Protein AF-A0A4Q6C623-F1 (afdb_monomer)

Solvent-accessible surface area (backbone atoms only — not comparable to full-atom values): 10852 Å² total; per-residue (Å²): 141,76,72,73,70,58,56,56,54,52,54,54,52,53,53,50,56,54,50,67,60,49,50,62,56,50,48,64,72,71,66,72,88,80,82,77,88,76,77,74,74,82,68,84,74,75,78,72,77,74,74,76,81,78,71,77,79,78,86,64,91,70,70,88,67,67,62,71,57,59,55,51,53,52,52,52,57,50,61,60,24,51,45,82,54,57,49,82,46,97,73,88,66,82,48,78,47,78,30,69,40,58,42,37,29,48,32,36,37,53,56,58,90,65,80,73,60,58,68,66,44,41,33,30,70,72,80,68,50,67,44,57,70,46,76,39,94,62,37,33,38,38,41,48,76,33,76,49,59,74,40,79,30,42,37,36,41,35,33,45,43,100,86,71,49,76,46,77,47,63,37,41,39,37,20,40,80,121

Structure (mmCIF, N/CA/C/O backbone):
data_AF-A0A4Q6C623-F1
#
_entry.id   AF-A0A4Q6C623-F1
#
loop_
_atom_site.group_PDB
_atom_site.id
_atom_site.type_symbol
_atom_site.label_atom_id
_atom_site.label_alt_id
_atom_site.label_comp_id
_atom_site.label_asym_id
_atom_site.label_entity_id
_atom_site.label_seq_id
_atom_site.pdbx_PDB_ins_code
_atom_site.Cartn_x
_atom_site.Cartn_y
_atom_site.Cartn_z
_atom_site.occupancy
_atom_site.B_iso_or_equiv
_atom_site.auth_seq_id
_atom_site.auth_comp_id
_atom_site.auth_asym_id
_atom_site.auth_atom_id
_atom_site.pdbx_PDB_model_num
ATOM 1 N N . MET A 1 1 ? -63.175 -9.148 26.147 1.00 52.91 1 MET A N 1
ATOM 2 C CA . MET A 1 1 ? -62.402 -10.410 26.218 1.00 52.91 1 MET A CA 1
ATOM 3 C C . MET A 1 1 ? -61.945 -10.774 24.809 1.00 52.91 1 MET A C 1
ATOM 5 O O . MET A 1 1 ? -62.772 -11.217 24.030 1.00 52.91 1 MET A O 1
ATOM 9 N N . GLY A 1 2 ? -60.690 -10.513 24.428 1.00 55.78 2 GLY A N 1
ATOM 10 C CA . GLY A 1 2 ? -60.233 -10.816 23.058 1.00 55.78 2 GLY A CA 1
ATOM 11 C C . GLY A 1 2 ? -58.768 -10.501 22.739 1.00 55.78 2 GLY A C 1
ATOM 12 O O . GLY A 1 2 ? -58.230 -11.051 21.786 1.00 55.78 2 GLY A O 1
ATOM 13 N N . THR A 1 3 ? -58.090 -9.686 23.548 1.00 56.22 3 THR A N 1
ATOM 14 C CA . THR A 1 3 ? -56.710 -9.235 23.286 1.00 56.22 3 THR A CA 1
ATOM 15 C C . THR A 1 3 ? -55.614 -10.200 23.755 1.00 56.22 3 THR A C 1
ATOM 17 O O . THR A 1 3 ? -54.518 -10.176 23.213 1.00 56.22 3 THR A O 1
ATOM 20 N N . GLN A 1 4 ? -55.897 -11.126 24.678 1.00 59.84 4 GLN A N 1
ATOM 21 C CA . GLN A 1 4 ? -54.879 -12.060 25.197 1.00 59.84 4 GLN A CA 1
ATOM 22 C C . GLN A 1 4 ? -54.385 -13.098 24.171 1.00 59.84 4 GLN A C 1
ATOM 24 O O . GLN A 1 4 ? -53.305 -13.665 24.317 1.00 59.84 4 GLN A O 1
ATOM 29 N N . ARG A 1 5 ? -55.166 -13.382 23.120 1.00 64.19 5 ARG A N 1
ATOM 30 C CA . ARG A 1 5 ? -54.872 -14.490 22.193 1.00 64.19 5 ARG A CA 1
ATOM 31 C C . ARG A 1 5 ? -53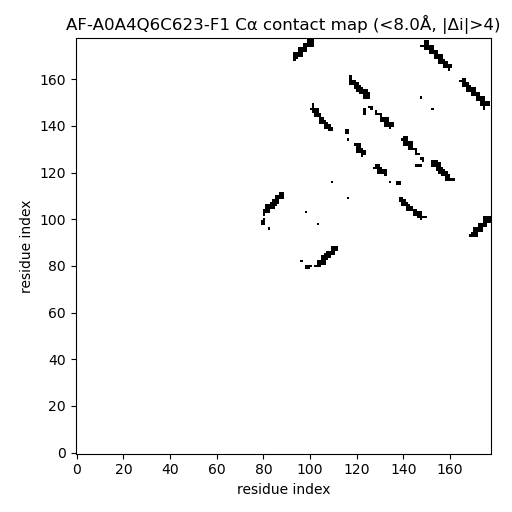.857 -14.125 21.104 1.00 64.19 5 ARG A C 1
ATOM 33 O O . ARG A 1 5 ? -53.291 -15.024 20.484 1.00 64.19 5 ARG A O 1
ATOM 40 N N . THR A 1 6 ? -53.638 -12.836 20.852 1.00 72.69 6 THR A N 1
ATOM 41 C CA . THR A 1 6 ? -52.696 -12.337 19.836 1.00 72.69 6 THR A CA 1
ATOM 42 C C . THR A 1 6 ? -51.275 -12.199 20.374 1.00 72.69 6 THR A C 1
ATOM 44 O O . THR A 1 6 ? -50.329 -12.505 19.654 1.00 72.69 6 THR A O 1
ATOM 47 N N . GLU A 1 7 ? -51.111 -11.844 21.650 1.00 76.44 7 GLU A N 1
ATOM 48 C CA . GLU A 1 7 ? -49.792 -11.672 22.281 1.00 76.44 7 GLU A CA 1
ATOM 49 C C . GLU A 1 7 ? -49.025 -12.997 22.395 1.00 76.44 7 GLU A C 1
ATOM 51 O O . GLU A 1 7 ? -47.828 -13.063 22.117 1.00 76.44 7 GLU A O 1
ATOM 56 N N . TRP A 1 8 ? -49.735 -14.088 22.695 1.00 80.19 8 TRP A N 1
ATOM 57 C CA . TRP A 1 8 ? -49.132 -15.419 22.800 1.00 80.19 8 TRP A CA 1
ATOM 58 C C . TRP A 1 8 ? -48.578 -15.928 21.463 1.00 80.19 8 TRP A C 1
ATOM 60 O O . TRP A 1 8 ? -47.517 -16.546 21.414 1.00 80.19 8 TRP A O 1
ATOM 70 N N . LYS A 1 9 ? -49.257 -15.614 20.352 1.00 79.75 9 LYS A N 1
ATOM 71 C CA . LYS A 1 9 ? -48.784 -15.970 19.006 1.00 79.75 9 LYS A CA 1
ATOM 72 C C . LYS A 1 9 ? -47.516 -15.205 18.635 1.00 79.75 9 LYS A C 1
ATOM 74 O O . LYS A 1 9 ? -46.627 -15.772 18.001 1.00 79.75 9 LYS A O 1
ATOM 79 N N . PHE A 1 10 ? -47.419 -13.944 19.051 1.00 82.38 10 PHE A N 1
ATOM 80 C CA . PHE A 1 10 ? -46.244 -13.120 18.789 1.00 82.38 10 PHE A CA 1
ATOM 81 C C . PHE A 1 10 ? -45.017 -13.638 19.553 1.00 82.38 10 PHE A C 1
ATOM 83 O O . PHE A 1 10 ? -43.959 -13.816 18.958 1.00 82.38 10 PHE A O 1
ATOM 90 N N . LEU A 1 11 ? -45.178 -13.990 20.835 1.00 85.62 11 LEU A N 1
ATOM 91 C CA . LEU A 1 11 ? -44.099 -14.568 21.647 1.00 85.62 11 LEU A CA 1
ATOM 92 C C . LEU A 1 11 ? -43.572 -15.894 21.083 1.00 85.62 11 LEU A C 1
ATOM 94 O O . LEU A 1 11 ? -42.359 -16.066 20.973 1.00 85.62 11 LEU A O 1
ATOM 98 N N . ILE A 1 12 ? -44.464 -16.802 20.673 1.00 88.56 12 ILE A N 1
ATOM 99 C CA . ILE A 1 12 ? -44.066 -18.095 20.091 1.00 88.56 12 ILE A CA 1
ATOM 100 C C . ILE A 1 12 ? -43.296 -17.892 18.782 1.00 88.56 12 ILE A C 1
ATOM 102 O O . ILE A 1 12 ? -42.271 -18.535 18.564 1.00 88.56 12 ILE A O 1
ATOM 106 N N . THR A 1 13 ? -43.756 -16.974 17.928 1.00 88.69 13 THR A N 1
ATOM 107 C CA . THR A 1 13 ? -43.119 -16.717 16.628 1.00 88.69 13 THR A CA 1
ATOM 108 C C . THR A 1 13 ? -41.713 -16.147 16.809 1.00 88.69 13 THR A C 1
ATOM 110 O O . THR A 1 13 ? -40.767 -16.630 16.189 1.00 88.69 13 THR A O 1
ATOM 113 N N . THR A 1 14 ? -41.544 -15.180 17.714 1.00 87.88 14 THR A N 1
ATOM 114 C CA . THR A 1 14 ? -40.233 -14.590 18.014 1.00 87.88 14 THR A CA 1
ATOM 115 C C . THR A 1 14 ? -39.275 -15.617 18.618 1.00 87.88 14 THR A C 1
ATOM 117 O O . THR A 1 14 ? -38.121 -15.687 18.200 1.00 87.88 14 THR A O 1
ATOM 120 N N . ALA A 1 15 ? -39.744 -16.468 19.539 1.00 88.44 15 ALA A N 1
ATOM 121 C CA . ALA A 1 15 ? -38.926 -17.537 20.112 1.00 88.44 15 ALA A CA 1
ATOM 122 C C . ALA A 1 15 ? -38.454 -18.541 19.045 1.00 88.44 15 ALA A C 1
ATOM 124 O O . ALA A 1 15 ? -37.294 -18.952 19.057 1.00 88.44 15 ALA A O 1
ATOM 125 N N . PHE A 1 16 ? -39.323 -18.888 18.089 1.00 90.88 16 PHE A N 1
ATOM 126 C CA . PHE A 1 16 ? -38.978 -19.798 16.997 1.00 90.88 16 PHE A CA 1
ATOM 127 C C . PHE A 1 16 ? -37.924 -19.193 16.060 1.00 90.88 16 PHE A C 1
ATOM 129 O O . PHE A 1 16 ? -36.942 -19.855 15.734 1.00 90.88 16 PHE A O 1
ATOM 136 N N . ILE A 1 17 ? -38.068 -17.913 15.691 1.00 88.88 17 ILE A N 1
ATOM 137 C CA . ILE A 1 17 ? -37.094 -17.207 14.842 1.00 88.88 17 ILE A CA 1
ATOM 138 C C . ILE A 1 17 ? -35.721 -17.157 15.525 1.00 88.88 17 ILE A C 1
ATOM 140 O O . ILE A 1 17 ? -34.718 -17.531 14.916 1.00 88.88 17 ILE A O 1
ATOM 144 N N . VAL A 1 18 ? -35.670 -16.773 16.805 1.00 88.12 18 VAL A N 1
ATOM 145 C CA . VAL A 1 18 ? -34.411 -16.710 17.565 1.00 88.12 18 VAL A CA 1
ATOM 146 C C . VAL A 1 18 ? -33.750 -18.091 17.657 1.00 88.12 18 VAL A C 1
ATOM 148 O O . VAL A 1 18 ? -32.549 -18.208 17.411 1.00 88.12 18 VAL A O 1
ATOM 151 N N . ALA A 1 19 ? -34.523 -19.149 17.923 1.00 85.75 19 ALA A N 1
ATOM 152 C CA . ALA A 1 19 ? -34.001 -20.513 17.972 1.00 85.75 19 ALA A CA 1
ATOM 153 C C . ALA A 1 19 ? -33.420 -20.970 16.619 1.00 85.75 19 ALA A C 1
ATOM 155 O O . ALA A 1 19 ? -32.337 -21.552 16.587 1.00 85.75 19 ALA A O 1
ATOM 156 N N . THR A 1 20 ? -34.077 -20.657 15.494 1.00 87.75 20 THR A N 1
ATOM 157 C CA . THR A 1 20 ? -33.591 -21.065 14.159 1.00 87.75 20 THR A CA 1
ATOM 158 C C . THR A 1 20 ? -32.273 -20.407 13.744 1.00 87.75 20 THR A C 1
ATOM 160 O O . THR A 1 20 ? -31.515 -21.009 12.990 1.00 87.75 20 THR A O 1
ATOM 163 N N . ILE A 1 21 ? -31.961 -19.212 14.257 1.00 83.06 21 ILE A N 1
ATOM 164 C CA . ILE A 1 21 ? -30.702 -18.506 13.960 1.00 83.06 21 ILE A CA 1
ATOM 165 C C . ILE A 1 21 ? -29.576 -18.957 14.909 1.00 83.06 21 ILE A C 1
ATOM 167 O O . ILE A 1 21 ? -28.421 -19.078 14.493 1.00 83.06 21 ILE A O 1
ATOM 171 N N . ALA A 1 22 ? -29.902 -19.243 16.175 1.00 79.88 22 ALA A N 1
ATOM 172 C CA . ALA A 1 22 ? -28.920 -19.605 17.202 1.00 79.88 22 ALA A CA 1
ATOM 173 C C . ALA A 1 22 ? -28.384 -21.046 17.077 1.00 79.88 22 ALA A C 1
ATOM 175 O O . ALA A 1 22 ? -27.226 -21.309 17.396 1.00 79.88 22 ALA A O 1
ATOM 176 N N . VAL A 1 23 ? -29.200 -21.994 16.602 1.00 81.19 23 VAL A N 1
ATOM 177 C CA . VAL A 1 23 ? -28.797 -23.409 16.473 1.00 81.19 23 VAL A CA 1
ATOM 178 C C . VAL A 1 23 ? -27.642 -23.629 15.476 1.00 81.19 23 VAL A C 1
ATOM 180 O O . VAL A 1 23 ? -26.663 -24.269 15.865 1.00 81.19 23 VAL A O 1
ATOM 183 N N . PRO A 1 24 ? -27.669 -23.113 14.228 1.00 73.25 24 PRO A N 1
ATOM 184 C CA . PRO A 1 24 ? -26.571 -23.339 13.284 1.00 73.25 24 PRO A CA 1
ATOM 185 C C . PRO A 1 24 ? -25.271 -22.631 13.694 1.00 73.25 24 PRO A C 1
ATOM 187 O O . PRO A 1 24 ? -24.188 -23.154 13.445 1.00 73.25 24 PRO A O 1
ATOM 190 N N . THR A 1 25 ? -25.354 -21.485 14.379 1.00 75.81 25 THR A N 1
ATOM 191 C CA . THR A 1 25 ? -24.170 -20.780 14.899 1.00 75.81 25 THR A CA 1
ATOM 192 C C . THR A 1 25 ? -23.503 -21.547 16.042 1.00 75.81 25 THR A C 1
ATOM 194 O O . THR A 1 25 ? -22.280 -21.676 16.051 1.00 75.81 25 THR A O 1
ATOM 197 N N . LEU A 1 26 ? -24.280 -22.134 16.958 1.00 76.56 26 LEU A N 1
ATOM 198 C CA . LEU A 1 26 ? -23.746 -23.015 18.004 1.00 76.56 26 LEU A CA 1
ATOM 199 C C . LEU A 1 26 ? -23.174 -24.323 17.440 1.00 76.56 26 LEU A C 1
ATOM 201 O O . LEU A 1 26 ? -22.124 -24.765 17.900 1.00 76.56 26 LEU A O 1
ATOM 205 N N . ALA A 1 27 ? -23.806 -24.913 16.422 1.00 75.19 27 ALA A N 1
ATOM 206 C CA . ALA A 1 27 ? -23.287 -26.107 15.754 1.00 75.19 27 ALA A CA 1
ATOM 207 C C . ALA A 1 27 ? -21.937 -25.850 15.057 1.00 75.19 27 ALA A C 1
ATOM 209 O O . ALA A 1 27 ? -21.051 -26.696 15.129 1.00 75.19 27 ALA A O 1
ATOM 210 N N . SER A 1 28 ? -21.733 -24.672 14.452 1.00 73.06 28 SER A N 1
ATOM 211 C CA . SER A 1 28 ? -20.422 -24.285 13.905 1.00 73.06 28 SER A CA 1
ATOM 212 C C . SER A 1 28 ? -19.358 -24.036 14.976 1.00 73.06 28 SER A C 1
ATOM 214 O O . SER A 1 28 ? -18.182 -24.255 14.703 1.00 73.06 28 SER A O 1
ATOM 216 N N . LEU A 1 29 ? -19.739 -23.591 16.177 1.00 73.19 29 LEU A N 1
ATOM 217 C CA . LEU A 1 29 ? -18.790 -23.354 17.272 1.00 73.19 29 LEU A CA 1
ATOM 218 C C . LEU A 1 29 ? -18.399 -24.637 18.017 1.00 73.19 29 LEU A C 1
ATOM 220 O O . LEU A 1 29 ? -17.276 -24.736 18.493 1.00 73.19 29 LEU A O 1
ATOM 224 N N . LEU A 1 30 ? -19.311 -25.606 18.121 1.00 77.38 30 LEU A N 1
ATOM 225 C CA . LEU A 1 30 ? -19.097 -26.861 18.856 1.00 77.38 30 LEU A CA 1
ATOM 226 C C . LEU A 1 30 ? -18.667 -28.033 17.956 1.00 77.38 30 LEU A C 1
ATOM 228 O O . LEU A 1 30 ? -18.236 -29.065 18.459 1.00 77.38 30 LEU A O 1
ATOM 232 N N . GLY A 1 31 ? -18.814 -27.909 16.634 1.00 57.97 31 GLY A N 1
ATOM 233 C CA . GLY A 1 31 ? -18.682 -29.018 15.688 1.00 57.97 31 GLY A CA 1
ATOM 234 C C . GLY A 1 31 ? -17.304 -29.235 15.059 1.00 57.97 31 GLY A C 1
ATOM 235 O O . GLY A 1 31 ? -17.231 -30.023 14.122 1.00 57.97 31 GLY A O 1
ATOM 236 N N . ASN A 1 32 ? -16.230 -28.568 15.504 1.00 54.38 32 ASN A N 1
ATOM 237 C CA . ASN A 1 32 ? -14.951 -28.579 14.772 1.00 54.38 32 ASN A CA 1
ATOM 238 C C . ASN A 1 32 ? -13.734 -29.165 15.519 1.00 54.38 32 ASN A C 1
ATOM 240 O O . ASN A 1 32 ? -12.602 -28.896 15.126 1.00 54.38 32 ASN A O 1
ATOM 244 N N . ASP A 1 33 ? -13.942 -30.008 16.535 1.00 57.22 33 ASP A N 1
ATOM 245 C CA . ASP A 1 33 ? -12.848 -30.648 17.296 1.00 57.22 33 ASP A CA 1
ATOM 246 C C . ASP A 1 33 ? -12.459 -32.062 16.803 1.00 57.22 33 ASP A C 1
ATOM 248 O O . ASP A 1 33 ? -11.835 -32.831 17.534 1.00 57.22 33 ASP A O 1
ATOM 252 N N . GLY A 1 34 ? -12.804 -32.453 15.569 1.00 60.84 34 GLY A N 1
ATOM 253 C CA . GLY A 1 34 ? -12.706 -33.862 15.158 1.00 60.84 34 GLY A CA 1
ATOM 254 C C . GLY A 1 34 ? -12.346 -34.154 13.703 1.00 60.84 34 GLY A C 1
ATOM 255 O O . GLY A 1 34 ? -13.107 -34.870 13.070 1.00 60.84 34 GLY A O 1
ATOM 256 N N . GLN A 1 35 ? -11.220 -33.636 13.191 1.00 51.94 35 GLN A N 1
ATOM 257 C CA . GLN A 1 35 ? -10.447 -34.096 12.003 1.00 51.94 35 GLN A CA 1
ATOM 258 C C . GLN A 1 35 ? -9.409 -32.991 11.707 1.00 51.94 35 GLN A C 1
ATOM 260 O O . GLN A 1 35 ? -9.799 -31.863 11.455 1.00 51.94 35 GLN A O 1
ATOM 265 N N . ASP A 1 36 ? -8.085 -33.117 11.808 1.00 50.28 36 ASP A N 1
ATOM 266 C CA . ASP A 1 36 ? -7.174 -34.240 11.642 1.00 50.28 36 ASP A CA 1
ATOM 267 C C . ASP A 1 36 ? -5.984 -34.085 12.605 1.00 50.28 36 ASP A C 1
ATOM 269 O O . ASP A 1 36 ? -5.109 -33.238 12.420 1.00 50.28 36 ASP A O 1
ATOM 273 N N . SER A 1 37 ? -5.895 -34.945 13.620 1.00 51.50 37 SER A N 1
ATOM 274 C CA . 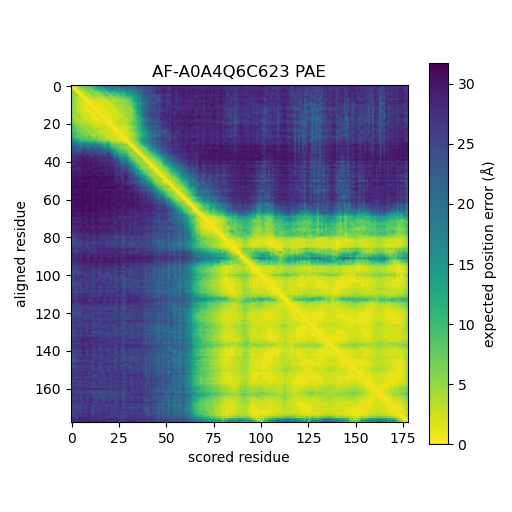SER A 1 37 ? -4.624 -35.178 14.314 1.00 51.50 37 SER A CA 1
ATOM 275 C C . SER A 1 37 ? -3.807 -36.178 13.500 1.00 51.50 37 SER A C 1
ATOM 277 O O . SER A 1 37 ? -3.673 -37.345 13.863 1.00 51.50 37 SER A O 1
ATOM 279 N N . ALA A 1 38 ? -3.240 -35.720 12.383 1.00 56.38 38 ALA A N 1
ATOM 280 C CA . ALA A 1 38 ? -2.041 -36.347 11.850 1.00 56.38 38 ALA A CA 1
ATOM 281 C C . ALA A 1 38 ? -0.917 -36.061 12.851 1.00 56.38 38 ALA A C 1
ATOM 283 O O . ALA A 1 38 ? -0.275 -35.012 12.816 1.00 56.38 38 ALA A O 1
ATOM 284 N N . ALA A 1 39 ? -0.722 -36.988 13.788 1.00 50.34 39 ALA A N 1
ATOM 285 C CA . ALA A 1 39 ? 0.419 -37.010 14.682 1.00 50.34 39 ALA A CA 1
ATOM 286 C C . ALA A 1 39 ? 1.700 -37.105 13.838 1.00 50.34 39 ALA A C 1
ATOM 288 O O . ALA A 1 39 ? 2.189 -38.190 13.524 1.00 50.34 39 ALA A O 1
ATOM 289 N N . MET A 1 40 ? 2.250 -35.954 13.446 1.00 51.12 40 MET A N 1
ATOM 290 C CA . MET A 1 40 ? 3.645 -35.859 13.050 1.00 51.12 40 MET A CA 1
ATOM 291 C C . MET A 1 40 ? 4.465 -36.174 14.291 1.00 51.12 40 MET A C 1
ATOM 293 O O . MET A 1 40 ? 4.684 -35.329 15.158 1.00 51.12 40 MET A O 1
ATOM 297 N N . ALA A 1 41 ? 4.885 -37.432 14.377 1.00 50.81 41 ALA A N 1
ATOM 298 C CA . ALA A 1 41 ? 5.940 -37.864 15.263 1.00 50.81 41 ALA A CA 1
ATOM 299 C C . ALA A 1 41 ? 7.109 -36.877 15.141 1.00 50.81 41 ALA A C 1
ATOM 301 O O . ALA A 1 41 ? 7.737 -36.762 14.084 1.00 50.81 41 ALA A O 1
ATOM 302 N N . LEU A 1 42 ? 7.374 -36.157 16.231 1.00 50.94 42 LEU A N 1
ATOM 303 C CA . LEU A 1 42 ? 8.600 -35.406 16.446 1.00 50.94 42 LEU A CA 1
ATOM 304 C C . LEU A 1 42 ? 9.769 -36.385 16.310 1.00 50.94 42 LEU A C 1
ATOM 306 O O . LEU A 1 42 ? 10.148 -37.070 17.256 1.00 50.94 42 LEU A O 1
ATOM 310 N N . ARG A 1 43 ? 10.335 -36.471 15.105 1.00 50.56 43 ARG A N 1
ATOM 311 C CA . ARG A 1 43 ? 11.690 -36.983 14.928 1.00 50.56 43 ARG A CA 1
ATOM 312 C C . ARG A 1 43 ? 12.607 -36.042 15.709 1.00 50.56 43 ARG A C 1
ATOM 314 O O . ARG A 1 43 ? 12.557 -34.839 15.446 1.00 50.56 43 ARG A O 1
ATOM 321 N N . PRO A 1 44 ? 13.446 -36.546 16.626 1.00 50.62 44 PRO A N 1
ATOM 322 C CA . PRO A 1 44 ? 14.538 -35.760 17.168 1.00 50.62 44 PRO A CA 1
ATOM 323 C C . PRO A 1 44 ? 15.424 -35.372 15.984 1.00 50.62 44 PRO A C 1
ATOM 325 O O . PRO A 1 44 ? 16.151 -36.204 15.443 1.00 50.62 44 PRO A O 1
ATOM 328 N N . GLN A 1 45 ? 15.305 -34.132 15.505 1.00 57.00 45 GLN A N 1
ATOM 329 C CA . GLN A 1 45 ? 16.332 -33.581 14.642 1.00 57.00 45 GLN A CA 1
ATOM 330 C C . GLN A 1 45 ? 17.552 -33.393 15.526 1.00 57.00 45 GLN A C 1
ATOM 332 O O . GLN A 1 45 ? 17.628 -32.460 16.321 1.00 57.00 45 GLN A O 1
ATOM 337 N N . GLU A 1 46 ? 18.466 -34.349 15.400 1.00 54.94 46 GLU A N 1
ATOM 338 C CA . GLU A 1 46 ? 19.871 -34.221 15.729 1.00 54.94 46 GLU A CA 1
ATOM 339 C C . GLU A 1 46 ? 20.301 -32.793 15.377 1.00 54.94 46 GLU A C 1
ATOM 341 O O . GLU A 1 46 ? 20.348 -32.409 14.203 1.00 54.94 46 GLU A O 1
ATOM 346 N N . GLN A 1 47 ? 20.499 -31.967 16.408 1.00 56.53 47 GLN A N 1
ATOM 347 C CA . GLN A 1 47 ? 21.062 -30.634 16.274 1.00 56.53 47 GLN A CA 1
ATOM 348 C C . GLN A 1 47 ? 22.501 -30.828 15.814 1.00 56.53 47 GLN A C 1
ATOM 350 O O . GLN A 1 47 ? 23.440 -30.807 16.605 1.00 56.53 47 GLN A O 1
ATOM 355 N N . LYS A 1 48 ? 22.671 -31.050 14.508 1.00 56.47 48 LYS A N 1
ATOM 356 C CA . LYS A 1 48 ? 23.946 -30.916 13.830 1.00 56.47 48 LYS A CA 1
ATOM 357 C C . LYS A 1 48 ? 24.335 -29.461 14.008 1.00 56.47 48 LYS A C 1
ATOM 359 O O . LYS A 1 48 ? 23.850 -28.580 13.296 1.00 56.47 48 LYS A O 1
ATOM 364 N N . MET A 1 49 ? 25.126 -29.238 15.050 1.00 57.84 49 MET A N 1
ATOM 365 C CA . MET A 1 49 ? 25.797 -28.000 15.385 1.00 57.84 49 MET A CA 1
ATOM 366 C C . MET A 1 49 ? 26.367 -27.455 14.078 1.00 57.84 49 MET A C 1
ATOM 368 O O . MET A 1 49 ? 27.276 -28.036 13.487 1.00 57.84 49 MET A O 1
ATOM 372 N N . ARG A 1 50 ? 25.705 -26.429 13.536 1.00 54.44 50 ARG A N 1
ATOM 373 C CA . ARG A 1 50 ? 26.149 -25.779 12.311 1.00 54.44 50 ARG A CA 1
ATOM 374 C C . ARG A 1 50 ? 27.458 -25.101 12.671 1.00 54.44 50 ARG A C 1
ATOM 376 O O . ARG A 1 50 ? 27.444 -24.111 13.399 1.00 54.44 50 ARG A O 1
ATOM 383 N N . GLU A 1 51 ? 28.572 -25.642 12.192 1.00 69.81 51 GLU A N 1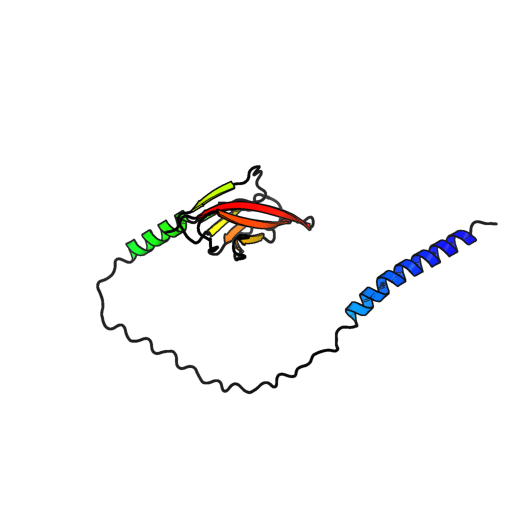
ATOM 384 C CA . GLU A 1 51 ? 29.791 -24.852 12.116 1.00 69.81 51 GLU A CA 1
ATOM 385 C C . GLU A 1 51 ? 29.464 -23.596 11.297 1.00 69.81 51 GLU A C 1
ATOM 387 O O . GLU A 1 51 ? 28.856 -23.706 10.222 1.00 69.81 51 GLU A O 1
ATOM 392 N N . PRO A 1 52 ? 29.777 -22.394 11.808 1.00 70.50 52 PRO A N 1
ATOM 393 C CA . PRO A 1 52 ? 29.657 -21.189 11.011 1.00 70.50 52 PRO A CA 1
ATOM 394 C C . PRO A 1 52 ? 30.512 -21.383 9.760 1.00 70.50 52 PRO A C 1
ATOM 396 O O . PRO A 1 52 ? 31.658 -21.818 9.858 1.00 70.50 52 PRO A O 1
ATOM 399 N N . ALA A 1 53 ? 29.950 -21.088 8.586 1.00 71.69 53 ALA A N 1
ATOM 400 C CA . ALA A 1 53 ? 30.720 -21.089 7.353 1.00 71.69 53 ALA A CA 1
ATOM 401 C C . ALA A 1 53 ? 31.920 -20.158 7.557 1.00 71.69 53 ALA A C 1
ATOM 403 O O . ALA A 1 53 ? 31.749 -18.951 7.737 1.00 71.69 53 ALA A O 1
ATOM 404 N N . SER A 1 54 ? 33.121 -20.733 7.597 1.00 69.44 54 SER A N 1
ATOM 405 C CA . SER A 1 54 ? 34.372 -19.998 7.696 1.00 69.44 54 SER A CA 1
ATOM 406 C C . SER A 1 54 ? 34.459 -19.113 6.461 1.00 69.44 54 SER A C 1
ATOM 408 O O . SER A 1 54 ? 34.705 -19.577 5.348 1.00 69.44 54 SER A O 1
ATOM 410 N N . VAL A 1 55 ? 34.165 -17.829 6.654 1.00 65.44 55 V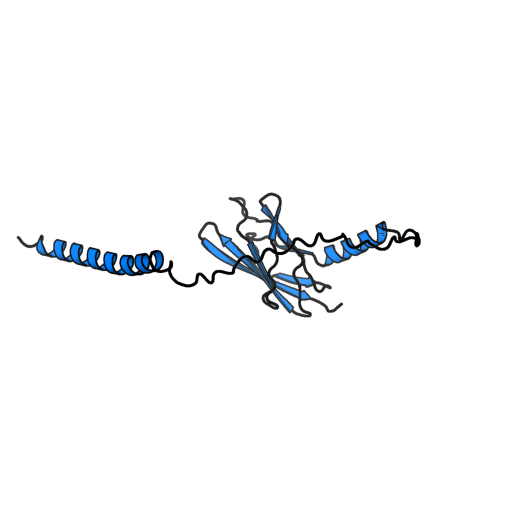AL A N 1
ATOM 411 C CA . VAL A 1 55 ? 34.265 -16.822 5.604 1.00 65.44 55 VAL A CA 1
ATOM 412 C C . VAL A 1 55 ? 35.734 -16.797 5.177 1.00 65.44 55 VAL A C 1
ATOM 414 O O . VAL A 1 55 ? 36.597 -16.673 6.051 1.00 65.44 55 VAL A O 1
ATOM 417 N N . PRO A 1 56 ? 36.059 -16.956 3.883 1.00 65.62 56 PRO A N 1
ATOM 418 C CA . PRO A 1 56 ? 37.439 -16.880 3.436 1.00 65.62 56 PRO A CA 1
ATOM 419 C C . PRO A 1 56 ? 38.010 -15.530 3.868 1.00 65.62 56 PRO A C 1
ATOM 421 O O . PRO A 1 56 ? 37.463 -14.482 3.520 1.00 65.62 56 PRO A O 1
ATOM 424 N N . SER A 1 57 ? 39.090 -15.562 4.651 1.00 58.09 57 SER A N 1
ATOM 425 C CA . SER A 1 57 ? 39.833 -14.366 5.033 1.00 58.09 57 SER A CA 1
ATOM 426 C C . SER A 1 57 ? 40.186 -13.596 3.766 1.00 58.09 57 SER A C 1
ATOM 428 O O . SER A 1 57 ? 40.973 -14.063 2.940 1.00 58.09 57 SER A O 1
ATOM 430 N N . ILE A 1 58 ? 39.568 -12.425 3.595 1.00 53.84 58 ILE A N 1
ATOM 431 C CA . ILE A 1 58 ? 39.842 -11.494 2.500 1.00 53.84 58 ILE A CA 1
ATOM 432 C C . ILE A 1 58 ? 41.209 -10.865 2.785 1.00 53.84 58 ILE A C 1
ATOM 434 O O . ILE A 1 58 ? 41.340 -9.733 3.242 1.00 53.84 58 ILE A O 1
ATOM 438 N N . THR A 1 59 ? 42.265 -11.636 2.550 1.00 55.09 59 THR A N 1
ATOM 439 C CA . THR A 1 59 ? 43.653 -11.198 2.665 1.00 55.09 59 THR A CA 1
ATOM 440 C C . THR A 1 59 ? 44.040 -10.529 1.356 1.00 55.09 59 THR A C 1
ATOM 442 O O . THR A 1 59 ? 44.748 -11.113 0.541 1.00 55.09 59 THR A O 1
ATOM 445 N N . LYS A 1 60 ? 43.508 -9.328 1.116 1.00 57.19 60 LYS A N 1
ATOM 446 C CA . LYS A 1 60 ? 44.056 -8.330 0.184 1.00 57.19 60 LYS A CA 1
ATOM 447 C C . LYS A 1 60 ? 43.320 -7.002 0.403 1.00 57.19 60 LYS A C 1
ATOM 449 O O . LYS A 1 60 ? 42.140 -6.919 0.058 1.00 57.19 60 LYS A O 1
ATOM 454 N N . PRO A 1 61 ? 43.986 -5.959 0.937 1.00 54.50 61 PRO A N 1
ATOM 455 C CA . PRO A 1 61 ? 43.458 -4.602 0.922 1.00 54.50 61 PRO A CA 1
ATOM 456 C C . PRO A 1 61 ? 43.488 -4.112 -0.526 1.00 54.50 61 PRO A C 1
ATOM 458 O O . PRO A 1 61 ? 44.418 -3.457 -0.993 1.00 54.50 61 PRO A O 1
ATOM 461 N N . SER A 1 62 ? 42.466 -4.508 -1.272 1.00 51.56 62 SER A N 1
ATOM 462 C CA . SER A 1 62 ? 42.125 -3.893 -2.542 1.00 51.56 62 SER A CA 1
ATOM 463 C C . SER A 1 62 ? 41.765 -2.455 -2.200 1.00 51.56 62 SER A C 1
ATOM 465 O O . SER A 1 62 ? 40.864 -2.259 -1.389 1.00 51.56 62 SER A O 1
ATOM 467 N N . LYS A 1 63 ? 42.552 -1.501 -2.719 1.00 54.47 63 LYS A N 1
ATOM 468 C CA . LYS A 1 63 ? 42.347 -0.040 -2.718 1.00 54.47 63 LYS A CA 1
ATOM 469 C C . LYS A 1 63 ? 41.068 0.396 -2.010 1.00 54.47 63 LYS A C 1
ATOM 471 O O . LYS A 1 63 ? 39.996 0.059 -2.498 1.00 54.47 63 LYS A O 1
ATOM 476 N N . ALA A 1 64 ? 41.206 1.181 -0.938 1.00 55.06 64 ALA A N 1
ATOM 477 C CA . ALA A 1 64 ? 40.112 1.887 -0.280 1.00 55.06 64 ALA A CA 1
ATOM 478 C C . ALA A 1 64 ? 39.173 2.495 -1.333 1.00 55.06 64 ALA A C 1
ATOM 480 O O . ALA A 1 64 ? 39.445 3.548 -1.909 1.00 55.06 64 ALA A O 1
ATOM 481 N N . LEU A 1 65 ? 38.112 1.756 -1.646 1.00 53.09 65 LEU A N 1
ATOM 482 C CA . LEU A 1 65 ? 37.053 2.184 -2.533 1.00 53.09 65 LEU A CA 1
ATOM 483 C C . LEU A 1 65 ? 36.360 3.273 -1.735 1.00 53.09 65 LEU A C 1
ATOM 485 O O . LEU A 1 65 ? 36.003 3.040 -0.583 1.00 53.09 65 LEU A O 1
ATOM 489 N N . VAL A 1 66 ? 36.308 4.480 -2.282 1.00 56.88 66 VAL A N 1
ATOM 490 C CA . VAL A 1 66 ? 35.782 5.666 -1.607 1.00 56.88 66 VAL A CA 1
ATOM 491 C C . VAL A 1 66 ? 34.314 5.393 -1.250 1.00 56.88 66 VAL A C 1
ATOM 493 O O . VAL A 1 66 ? 33.412 5.583 -2.058 1.00 56.88 66 VAL A O 1
ATOM 496 N N . ILE A 1 67 ? 34.078 4.880 -0.038 1.00 59.44 67 ILE A N 1
ATOM 497 C CA . ILE A 1 67 ? 32.769 4.401 0.451 1.00 59.44 67 ILE A CA 1
ATOM 498 C C . ILE A 1 67 ? 31.743 5.546 0.467 1.00 59.44 67 ILE A C 1
ATOM 500 O O . ILE A 1 67 ? 30.540 5.325 0.333 1.00 59.44 67 ILE A O 1
ATOM 504 N N . ASN A 1 68 ? 32.226 6.785 0.557 1.00 61.62 68 ASN A N 1
ATOM 505 C CA . ASN A 1 68 ? 31.391 7.978 0.603 1.00 61.62 68 ASN A CA 1
ATOM 506 C C . ASN A 1 68 ? 30.649 8.253 -0.716 1.00 61.62 68 ASN A C 1
ATOM 508 O O . ASN A 1 68 ? 29.539 8.780 -0.669 1.00 61.62 68 ASN A O 1
ATOM 512 N N . ASP A 1 69 ? 31.206 7.867 -1.869 1.00 70.44 69 ASP A N 1
ATOM 513 C CA . ASP A 1 69 ? 30.570 8.134 -3.167 1.00 70.44 69 ASP A CA 1
ATOM 514 C C . ASP A 1 69 ? 29.488 7.096 -3.491 1.00 70.44 69 ASP A C 1
ATOM 516 O O . ASP A 1 69 ? 28.387 7.462 -3.901 1.00 70.44 69 ASP A O 1
ATOM 520 N N . ALA A 1 70 ? 29.736 5.817 -3.189 1.00 72.25 70 ALA A N 1
ATOM 521 C CA . ALA A 1 70 ? 28.762 4.745 -3.411 1.00 72.25 70 ALA A CA 1
ATOM 522 C C . ALA A 1 70 ? 27.502 4.902 -2.539 1.00 72.25 70 ALA A C 1
ATOM 524 O O . ALA A 1 70 ? 26.384 4.686 -3.006 1.00 72.25 70 ALA A O 1
ATOM 525 N N . ALA A 1 71 ? 27.660 5.327 -1.279 1.00 76.38 71 ALA A N 1
ATOM 526 C CA . ALA A 1 71 ? 26.523 5.598 -0.400 1.00 76.38 71 ALA A CA 1
ATOM 527 C C . ALA A 1 71 ? 25.673 6.774 -0.911 1.00 76.38 71 ALA A C 1
ATOM 529 O O . ALA A 1 71 ? 24.445 6.739 -0.845 1.00 76.38 71 ALA A O 1
ATOM 530 N N . LYS A 1 72 ? 26.320 7.811 -1.455 1.00 78.81 72 LYS A N 1
ATOM 531 C CA . LYS A 1 72 ? 25.640 8.980 -2.020 1.00 78.81 72 LYS A CA 1
ATOM 532 C C . LYS A 1 72 ? 24.861 8.623 -3.285 1.00 78.81 72 LYS A C 1
ATOM 534 O O . LYS A 1 72 ? 23.735 9.082 -3.458 1.00 78.81 72 LYS A O 1
ATOM 539 N N . GLU A 1 73 ? 25.436 7.784 -4.139 1.00 76.56 73 GLU A N 1
ATOM 540 C CA . GLU A 1 73 ? 24.793 7.315 -5.365 1.00 76.56 73 GLU A CA 1
ATOM 541 C C . GLU A 1 73 ? 23.589 6.410 -5.064 1.00 76.56 73 GLU A C 1
ATOM 543 O O . GLU A 1 73 ? 22.508 6.618 -5.618 1.00 76.56 73 GLU A O 1
ATOM 548 N N . LEU A 1 74 ? 23.719 5.500 -4.092 1.00 76.69 74 LEU A N 1
ATOM 549 C CA . LEU A 1 74 ? 22.605 4.676 -3.622 1.00 76.69 74 LEU A CA 1
ATOM 550 C C . LEU A 1 74 ? 21.467 5.529 -3.043 1.00 76.69 74 LEU A C 1
ATOM 552 O O . LEU A 1 74 ? 20.306 5.321 -3.388 1.00 76.69 74 LEU A O 1
ATOM 556 N N . ASN A 1 75 ? 21.789 6.521 -2.209 1.00 76.94 75 ASN A N 1
ATOM 557 C CA . ASN A 1 75 ? 20.787 7.422 -1.637 1.00 76.94 75 ASN A CA 1
ATOM 558 C C . ASN A 1 75 ? 20.053 8.230 -2.715 1.00 76.94 75 ASN A C 1
ATOM 560 O O . ASN A 1 75 ? 18.848 8.443 -2.599 1.00 76.94 75 ASN A O 1
ATOM 564 N N . ASN A 1 76 ? 20.745 8.634 -3.783 1.00 78.06 76 ASN A N 1
ATOM 565 C CA . ASN A 1 76 ? 20.112 9.309 -4.914 1.00 78.06 76 ASN A CA 1
ATOM 566 C C . ASN A 1 76 ? 19.147 8.382 -5.669 1.00 78.06 76 ASN A C 1
ATOM 568 O O . ASN A 1 76 ? 18.055 8.817 -6.029 1.00 78.06 76 ASN A O 1
ATOM 572 N N . LEU A 1 77 ? 19.506 7.110 -5.872 1.00 74.81 77 LEU A N 1
ATOM 573 C CA . LEU A 1 77 ? 18.628 6.129 -6.523 1.00 74.81 77 LEU A CA 1
ATOM 574 C C . LEU A 1 77 ? 17.390 5.805 -5.678 1.00 74.81 77 LEU A C 1
ATOM 576 O O . LEU A 1 77 ? 16.293 5.673 -6.219 1.00 74.81 77 LEU A O 1
ATOM 580 N N . VAL A 1 78 ? 17.542 5.700 -4.355 1.00 74.75 78 VAL A N 1
ATOM 581 C CA . VAL A 1 78 ? 16.403 5.481 -3.451 1.00 74.75 78 VAL A CA 1
ATOM 582 C C . VAL A 1 78 ? 15.492 6.709 -3.430 1.00 74.75 78 VAL A C 1
ATOM 584 O O . VAL A 1 78 ? 14.283 6.561 -3.587 1.00 74.75 78 VAL A O 1
ATOM 587 N N . ALA A 1 79 ? 16.054 7.919 -3.336 1.00 78.19 79 ALA A N 1
ATOM 588 C CA . ALA A 1 79 ? 15.278 9.160 -3.326 1.00 78.19 79 ALA A CA 1
ATOM 589 C C . ALA A 1 79 ? 14.470 9.381 -4.619 1.00 78.19 79 ALA A C 1
ATOM 591 O O . ALA A 1 79 ? 13.390 9.963 -4.581 1.00 78.19 79 ALA A O 1
ATOM 592 N N . GLN A 1 80 ? 14.963 8.897 -5.764 1.00 83.56 80 GLN A N 1
ATOM 593 C CA . GLN A 1 80 ? 14.248 8.969 -7.045 1.00 83.56 80 GLN A CA 1
ATOM 594 C C . GLN A 1 80 ? 13.068 7.993 -7.150 1.00 83.56 80 GLN A C 1
ATOM 596 O O . GLN A 1 80 ? 12.181 8.195 -7.980 1.00 83.56 80 GLN A O 1
ATOM 601 N N . ASN A 1 81 ? 13.042 6.955 -6.312 1.00 91.44 81 ASN A N 1
ATOM 602 C CA . ASN A 1 81 ? 12.012 5.919 -6.306 1.00 91.44 81 ASN A CA 1
ATOM 603 C C . ASN A 1 81 ? 11.091 6.022 -5.083 1.00 91.44 81 ASN A C 1
ATOM 605 O O . ASN A 1 81 ? 10.405 5.062 -4.729 1.00 91.44 81 ASN A O 1
ATOM 609 N N . GLU A 1 82 ? 11.071 7.179 -4.430 1.00 95.12 82 GLU A N 1
ATOM 610 C CA . GLU A 1 82 ? 10.241 7.442 -3.267 1.00 95.12 82 GLU A CA 1
ATOM 611 C C . GLU A 1 82 ? 9.039 8.311 -3.655 1.00 95.12 82 GLU A C 1
ATOM 613 O O . GLU A 1 82 ? 9.179 9.373 -4.261 1.00 95.12 82 GLU A O 1
ATOM 618 N N . ILE A 1 83 ? 7.836 7.865 -3.296 1.00 95.50 83 ILE A N 1
ATOM 619 C CA . ILE A 1 83 ? 6.588 8.594 -3.529 1.00 95.50 83 ILE A CA 1
ATOM 620 C C . ILE A 1 83 ? 6.013 9.028 -2.184 1.00 95.50 83 ILE A C 1
ATOM 622 O O . ILE A 1 83 ? 5.800 8.205 -1.293 1.00 95.50 83 ILE A O 1
ATOM 626 N N . SER A 1 84 ? 5.713 10.323 -2.061 1.00 95.00 84 SER A N 1
ATOM 627 C CA . SER A 1 84 ? 4.994 10.868 -0.910 1.00 95.00 84 SER A CA 1
ATOM 628 C C . SER A 1 84 ? 3.489 10.863 -1.178 1.00 95.00 84 SER A C 1
ATOM 630 O O . SER A 1 84 ? 3.033 11.502 -2.127 1.00 95.00 84 SER A O 1
ATOM 632 N N . PHE A 1 85 ? 2.719 10.169 -0.344 1.00 94.69 85 PHE A N 1
ATOM 633 C CA . PHE A 1 85 ? 1.264 10.121 -0.418 1.00 94.69 85 PHE A CA 1
ATOM 634 C C . PHE A 1 85 ? 0.641 10.230 0.972 1.00 9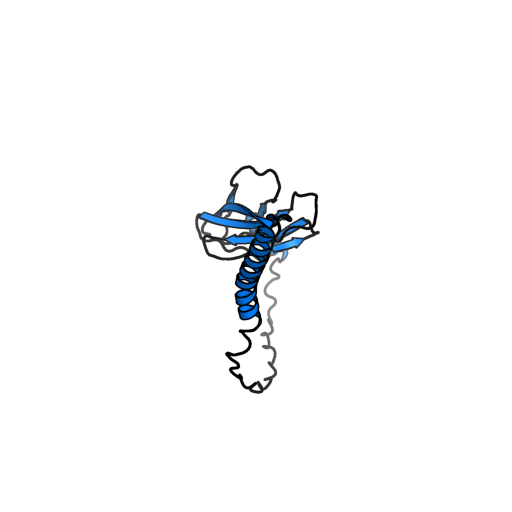4.69 85 PHE A C 1
ATOM 636 O O . PHE A 1 85 ? 0.820 9.362 1.817 1.00 94.69 85 PHE A O 1
ATOM 643 N N . ASP A 1 86 ? -0.141 11.280 1.186 1.00 93.94 86 ASP A N 1
ATOM 644 C CA . ASP A 1 86 ? -0.804 11.513 2.464 1.00 93.94 86 ASP A CA 1
ATOM 645 C C . ASP A 1 86 ? -2.293 11.149 2.359 1.00 93.94 86 ASP A C 1
ATOM 647 O O .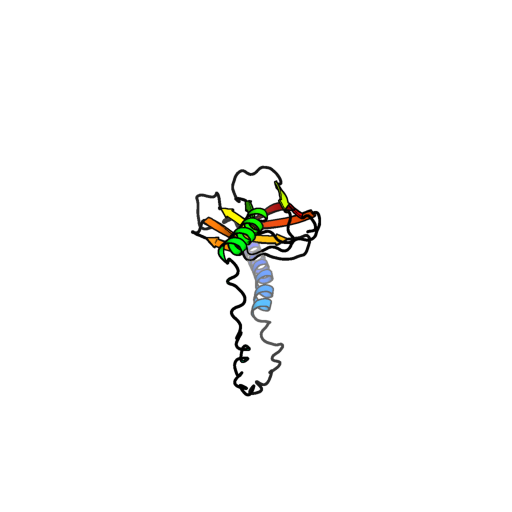 ASP A 1 86 ? -3.022 11.716 1.537 1.00 93.94 86 ASP A O 1
ATOM 651 N N . PHE A 1 87 ? -2.752 10.190 3.167 1.00 87.06 87 PHE A N 1
ATOM 652 C CA . PHE A 1 87 ? -4.136 9.700 3.133 1.00 87.06 87 PHE A CA 1
ATOM 653 C C . PHE A 1 87 ? -5.031 10.483 4.108 1.00 87.06 87 PHE A C 1
ATOM 655 O O . PHE A 1 87 ? -4.548 11.153 5.020 1.00 87.06 87 PHE A O 1
ATOM 662 N N . GLN A 1 88 ? -6.348 10.474 3.866 1.00 82.19 88 GLN A N 1
ATOM 663 C CA . GLN A 1 88 ? -7.348 11.340 4.529 1.00 82.19 88 GLN A CA 1
ATOM 664 C C . GLN A 1 88 ? -7.150 12.853 4.334 1.00 82.19 88 GLN A C 1
ATOM 666 O O . GLN A 1 88 ? -7.910 13.676 4.852 1.00 82.19 88 GLN A O 1
ATOM 671 N N . CYS A 1 89 ? -6.169 13.261 3.532 1.00 83.62 89 CYS A N 1
ATOM 672 C CA . CYS A 1 89 ? -6.085 14.626 3.045 1.00 83.62 89 CYS A CA 1
ATOM 673 C C . CYS A 1 89 ? -7.148 14.813 1.953 1.00 83.62 89 CYS A C 1
ATOM 675 O O . CYS A 1 89 ? -7.533 13.851 1.293 1.00 83.62 89 CYS A O 1
ATOM 677 N N . LYS A 1 90 ? -7.635 16.042 1.732 1.00 79.94 90 LYS A N 1
ATOM 678 C CA . LYS A 1 90 ? -8.633 16.371 0.689 1.00 79.94 90 LYS A CA 1
ATOM 679 C C . LYS A 1 90 ? -8.064 16.206 -0.734 1.00 79.94 90 LYS A C 1
ATOM 681 O O . LYS A 1 90 ? -8.029 17.163 -1.508 1.00 79.94 90 LYS A O 1
ATOM 686 N N . GLN A 1 91 ? -7.599 15.015 -1.085 1.00 72.94 91 GLN A N 1
ATOM 687 C CA . GLN A 1 91 ? -7.086 14.676 -2.396 1.00 72.94 91 GLN A CA 1
ATOM 688 C C . GLN A 1 91 ? -8.261 14.279 -3.281 1.00 72.94 91 GLN A C 1
ATOM 690 O O . GLN A 1 91 ? -9.004 13.350 -2.987 1.00 72.94 91 GLN A O 1
ATOM 695 N N . LYS A 1 92 ? -8.480 15.050 -4.346 1.00 59.97 92 LYS A N 1
ATOM 696 C CA . LYS A 1 92 ? -9.652 14.903 -5.222 1.00 59.97 92 LYS A CA 1
ATOM 697 C C . LYS A 1 92 ? -9.341 14.215 -6.552 1.00 59.97 92 LYS A C 1
ATOM 699 O O . LYS A 1 92 ? -10.211 14.182 -7.415 1.00 59.97 92 LYS A O 1
ATOM 704 N N . LYS A 1 93 ? -8.113 13.738 -6.775 1.00 73.31 93 LYS A N 1
ATOM 705 C CA . LYS A 1 93 ? -7.690 13.223 -8.083 1.00 73.31 93 LYS A CA 1
ATOM 706 C C . LYS A 1 93 ? -6.797 12.000 -7.945 1.00 73.31 93 LYS A C 1
ATOM 708 O O . LYS A 1 93 ? -5.971 11.948 -7.041 1.00 73.31 93 LYS A O 1
ATOM 713 N N . ALA A 1 94 ? -6.960 11.073 -8.888 1.00 74.50 94 ALA A N 1
ATOM 714 C CA . ALA A 1 94 ? -5.992 10.017 -9.134 1.00 74.50 94 ALA A CA 1
ATOM 715 C C . ALA A 1 94 ? -4.617 10.651 -9.380 1.00 74.50 94 ALA A C 1
ATOM 717 O O . ALA A 1 94 ? -4.501 11.613 -10.146 1.00 74.50 94 ALA A O 1
ATOM 718 N N . LEU A 1 95 ? -3.603 10.136 -8.692 1.00 88.50 95 LEU A N 1
ATOM 719 C CA . LEU A 1 95 ? -2.233 10.606 -8.817 1.00 88.50 95 LEU A CA 1
ATOM 720 C C . LEU A 1 95 ? -1.466 9.675 -9.749 1.00 88.50 95 LEU A C 1
ATOM 722 O O . LEU A 1 95 ? -1.495 8.451 -9.594 1.00 88.50 95 LEU A O 1
ATOM 726 N N . GLU A 1 96 ? -0.783 10.279 -10.713 1.00 93.88 96 GLU A N 1
ATOM 727 C CA . GLU A 1 96 ? 0.109 9.590 -11.634 1.00 93.88 96 GLU A CA 1
ATOM 728 C C . GLU A 1 96 ? 1.559 9.901 -11.271 1.00 93.88 96 GLU A C 1
ATOM 730 O O . GLU A 1 96 ? 1.958 11.065 -11.195 1.00 93.88 96 GLU A O 1
ATOM 735 N N . PHE A 1 97 ? 2.357 8.855 -11.084 1.00 95.06 97 PHE A N 1
ATOM 736 C CA . PHE A 1 97 ? 3.777 8.956 -10.767 1.00 95.06 97 PHE A CA 1
ATOM 737 C C . PHE A 1 97 ? 4.612 8.273 -11.846 1.00 95.06 97 PHE A C 1
ATOM 739 O O . PHE A 1 97 ? 4.208 7.258 -12.412 1.00 95.06 97 PHE A O 1
ATOM 746 N N . LYS A 1 98 ? 5.797 8.817 -12.127 1.00 95.25 98 LYS A N 1
ATOM 747 C CA . LYS A 1 98 ? 6.782 8.208 -13.029 1.00 95.25 98 LYS A CA 1
ATOM 748 C C . LYS A 1 98 ? 8.039 7.892 -12.238 1.00 95.25 98 LYS A C 1
ATOM 750 O O . LYS A 1 98 ? 8.586 8.782 -11.597 1.00 95.25 98 LYS A O 1
ATOM 755 N N . VAL A 1 99 ? 8.476 6.641 -12.303 1.00 94.62 99 VAL A N 1
ATOM 756 C CA . VAL A 1 99 ? 9.605 6.109 -11.536 1.00 94.62 99 VAL A CA 1
ATOM 757 C C . VAL A 1 99 ? 10.563 5.420 -12.512 1.00 94.62 99 VAL A C 1
ATOM 759 O O . VAL A 1 99 ? 10.121 4.704 -13.411 1.00 94.62 99 VAL A O 1
ATOM 762 N N . GLN A 1 100 ? 11.872 5.658 -12.382 1.00 90.88 100 GLN A N 1
ATOM 763 C CA . GLN A 1 100 ? 12.887 5.082 -13.285 1.00 90.88 100 GLN A CA 1
ATOM 764 C C . GLN A 1 100 ? 13.386 3.697 -12.833 1.00 90.88 100 GLN A C 1
ATOM 766 O O . GLN A 1 100 ? 14.291 3.145 -13.442 1.00 90.88 100 GLN A O 1
ATOM 771 N N . GLY A 1 101 ? 12.793 3.124 -11.782 1.00 90.38 101 GLY A N 1
ATOM 772 C CA . GLY A 1 101 ? 13.192 1.847 -11.201 1.00 90.38 101 GLY A CA 1
ATOM 773 C C . GLY A 1 101 ? 12.135 0.745 -11.266 1.00 90.38 101 GLY A C 1
ATOM 774 O O . GLY A 1 101 ? 10.958 0.972 -11.558 1.00 90.38 101 GLY A O 1
ATOM 775 N N . SER A 1 102 ? 12.573 -0.465 -10.918 1.00 95.00 102 SER A N 1
ATOM 776 C CA . SER A 1 102 ? 11.738 -1.660 -10.724 1.00 95.00 102 SER A CA 1
ATOM 777 C C . SER A 1 102 ? 11.164 -1.783 -9.309 1.00 95.00 102 SER A C 1
ATOM 779 O O . SER A 1 102 ? 10.507 -2.774 -8.992 1.00 95.00 102 SER A O 1
ATOM 781 N N . TYR A 1 103 ? 11.390 -0.778 -8.462 1.00 95.62 103 TYR A N 1
ATOM 782 C CA . TYR A 1 103 ? 10.878 -0.710 -7.102 1.00 95.62 103 TYR A CA 1
ATOM 783 C C . TYR A 1 103 ? 10.400 0.699 -6.787 1.00 95.62 103 TYR A C 1
ATOM 785 O O . TYR A 1 103 ? 10.891 1.668 -7.365 1.00 95.62 103 TYR A O 1
ATOM 793 N N . VAL A 1 104 ? 9.478 0.806 -5.838 1.00 96.88 104 VAL A N 1
ATOM 794 C CA . VAL A 1 104 ? 9.056 2.084 -5.271 1.00 96.88 104 VAL A CA 1
ATOM 795 C C . VAL A 1 104 ? 8.868 1.965 -3.770 1.00 96.88 104 VAL A C 1
ATOM 797 O O . VAL A 1 104 ? 8.406 0.939 -3.277 1.00 96.88 104 VAL A O 1
ATOM 800 N N . GLN A 1 105 ? 9.212 3.018 -3.046 1.00 96.94 105 GLN A N 1
ATOM 801 C CA . GLN A 1 105 ? 8.907 3.157 -1.631 1.00 96.94 105 GLN A CA 1
ATOM 802 C C . GLN A 1 105 ? 7.819 4.212 -1.457 1.00 96.94 105 GLN A C 1
ATOM 804 O O . GLN A 1 105 ? 7.926 5.306 -2.009 1.00 96.94 105 GLN A O 1
ATOM 809 N N . LEU A 1 106 ? 6.770 3.899 -0.698 1.00 97.44 106 LEU A N 1
ATOM 810 C CA . LEU A 1 106 ? 5.774 4.894 -0.320 1.00 97.44 106 LEU A CA 1
ATOM 811 C C . LEU A 1 106 ? 6.099 5.437 1.063 1.00 97.44 106 LEU A C 1
ATOM 813 O O . LEU A 1 106 ? 6.399 4.678 1.985 1.00 97.44 106 LEU A O 1
ATOM 817 N N . LYS A 1 107 ? 5.964 6.747 1.218 1.00 97.06 107 LYS A N 1
ATOM 818 C CA . LYS A 1 107 ? 5.951 7.416 2.514 1.00 97.06 107 LYS A CA 1
ATOM 819 C C . LYS A 1 107 ? 4.797 8.398 2.582 1.00 97.06 107 LYS A C 1
ATOM 821 O O . LYS A 1 107 ? 4.303 8.846 1.552 1.00 97.06 107 LYS A O 1
ATOM 826 N N . GLY A 1 108 ? 4.407 8.781 3.783 1.00 96.44 108 GLY A N 1
ATOM 827 C CA . GLY A 1 108 ? 3.425 9.840 3.952 1.00 96.44 108 GLY A CA 1
ATOM 828 C C . GLY A 1 108 ? 2.951 9.971 5.378 1.00 96.44 108 GLY A C 1
ATOM 829 O O . GLY A 1 108 ? 3.566 9.441 6.308 1.00 96.44 108 GLY A O 1
ATOM 830 N N . HIS A 1 109 ? 1.849 10.685 5.548 1.00 95.75 109 HIS A N 1
ATOM 831 C CA . HIS A 1 109 ? 1.197 10.843 6.835 1.00 95.75 109 HIS A CA 1
ATOM 832 C C . HIS A 1 109 ? -0.329 10.775 6.743 1.00 95.75 109 HIS A C 1
ATOM 834 O O . HIS A 1 109 ? -0.931 11.005 5.696 1.00 95.75 109 HIS A O 1
ATOM 840 N N . ASP A 1 110 ? -0.939 10.440 7.873 1.00 94.44 110 ASP A N 1
ATOM 841 C CA . ASP A 1 110 ? -2.373 10.520 8.113 1.00 94.44 110 ASP A CA 1
ATOM 842 C C . ASP A 1 110 ? -2.768 11.975 8.406 1.00 94.44 110 ASP A C 1
ATOM 844 O O . ASP A 1 110 ? -2.328 12.558 9.403 1.00 94.44 110 ASP A O 1
ATOM 848 N N . CYS A 1 111 ? -3.597 12.565 7.545 1.00 92.19 111 CYS A N 1
ATOM 849 C CA . CYS A 1 111 ? -4.108 13.922 7.735 1.00 92.19 111 CYS A CA 1
ATOM 850 C C . CYS A 1 111 ? -5.195 14.028 8.811 1.00 92.19 111 CYS A C 1
ATOM 852 O O . CYS A 1 111 ? -5.505 15.150 9.236 1.00 92.19 111 CYS A O 1
ATOM 854 N N . ASP A 1 112 ? -5.810 12.919 9.241 1.00 90.00 112 ASP A N 1
ATOM 855 C CA . ASP A 1 112 ? -6.797 13.002 10.309 1.00 90.00 112 ASP A CA 1
ATOM 856 C C . ASP A 1 112 ? -6.112 13.391 11.621 1.00 90.00 112 ASP A C 1
ATOM 858 O O . ASP A 1 112 ? -5.142 12.785 12.079 1.00 90.00 112 ASP A O 1
ATOM 862 N N . LYS A 1 113 ? -6.638 14.434 12.259 1.00 83.50 113 LYS A N 1
ATOM 863 C CA . LYS A 1 113 ? -6.135 14.919 13.548 1.00 83.50 113 LYS A CA 1
ATOM 864 C C . LYS A 1 113 ? -6.608 14.049 14.707 1.00 83.50 113 LYS A C 1
ATOM 866 O O . LYS A 1 113 ? -6.128 14.228 15.825 1.00 83.50 113 LYS A O 1
ATOM 871 N N . LYS A 1 114 ? -7.572 13.157 14.476 1.00 85.62 114 LYS A N 1
ATOM 872 C CA . LYS A 1 114 ? -8.191 12.341 15.518 1.00 85.62 114 LYS A CA 1
ATOM 873 C C . LYS A 1 114 ? -7.678 10.904 15.447 1.00 85.62 114 LYS A C 1
ATOM 875 O O . LYS A 1 114 ? -7.516 10.334 14.379 1.00 85.62 114 LYS A O 1
ATOM 880 N N . GLY A 1 115 ? -7.415 10.325 16.615 1.00 87.31 115 GLY A N 1
ATOM 881 C CA . GLY A 1 115 ? -7.112 8.900 16.762 1.00 87.31 115 GLY A CA 1
ATOM 882 C C . GLY A 1 115 ? -5.743 8.440 16.238 1.00 87.31 115 GLY A C 1
ATOM 883 O O . GLY A 1 115 ? -4.966 9.239 15.713 1.00 87.31 115 GLY A O 1
ATOM 884 N N . PRO A 1 116 ? -5.420 7.151 16.437 1.00 91.44 116 PRO A N 1
ATOM 885 C CA . PRO A 1 116 ? -4.232 6.518 15.871 1.00 91.44 116 PRO A CA 1
ATOM 886 C C . PRO A 1 116 ? -4.376 6.318 14.356 1.00 91.44 116 PRO A C 1
ATOM 888 O O . PRO A 1 116 ? -5.488 6.279 13.835 1.00 91.44 116 PRO A O 1
ATOM 891 N N . MET A 1 117 ? -3.248 6.149 13.664 1.00 91.94 117 MET A N 1
ATOM 892 C CA . MET A 1 117 ? -3.237 5.783 12.248 1.00 91.94 117 MET A CA 1
ATOM 893 C C . MET A 1 117 ? -4.011 4.467 12.007 1.00 91.94 117 MET A C 1
ATOM 895 O O . MET A 1 117 ? -3.758 3.482 12.711 1.00 91.94 117 MET A O 1
ATOM 899 N N . PRO A 1 118 ? -4.934 4.420 11.026 1.00 93.31 118 PRO A N 1
ATOM 900 C CA . PRO A 1 118 ? -5.669 3.205 10.696 1.00 93.31 118 PRO A CA 1
ATOM 901 C C . PRO A 1 118 ? -4.746 2.127 10.120 1.00 93.31 118 PRO A C 1
ATOM 903 O O . PRO A 1 118 ? -3.637 2.397 9.648 1.00 93.31 118 PRO A O 1
ATOM 906 N N . LYS A 1 119 ? -5.225 0.879 10.122 1.00 93.94 119 LYS A N 1
ATOM 907 C CA . LYS A 1 119 ? -4.503 -0.245 9.522 1.00 93.94 119 LYS A CA 1
ATOM 908 C C . LYS A 1 119 ? -4.443 -0.061 8.005 1.00 93.94 119 LYS A C 1
ATOM 910 O O . LYS A 1 119 ? -5.422 -0.310 7.306 1.00 93.94 119 LYS A O 1
ATOM 915 N N . LEU A 1 120 ? -3.286 0.369 7.515 1.00 96.00 120 LEU A N 1
ATOM 916 C CA . LEU A 1 120 ? -3.023 0.583 6.097 1.00 96.00 120 LEU A CA 1
ATOM 917 C C . LEU A 1 120 ? -2.505 -0.707 5.447 1.00 96.00 120 LEU A C 1
ATOM 919 O O . LEU A 1 120 ? -1.588 -1.352 5.956 1.00 96.00 120 LEU A O 1
ATOM 923 N N . LYS A 1 121 ? -3.073 -1.062 4.295 1.00 97.69 121 LYS A N 1
ATOM 924 C CA . LYS A 1 121 ? -2.622 -2.151 3.429 1.00 97.69 121 LYS A CA 1
ATOM 925 C C . LYS A 1 121 ? -2.247 -1.583 2.068 1.00 97.69 121 LYS A C 1
ATOM 927 O O . LYS A 1 121 ? -3.064 -0.931 1.425 1.00 97.69 121 LYS A O 1
ATOM 932 N N . VAL A 1 122 ? -1.028 -1.868 1.620 1.00 97.94 122 VAL A N 1
ATOM 933 C CA . VAL A 1 122 ? -0.512 -1.403 0.330 1.00 97.94 122 VAL A CA 1
ATOM 934 C C . VAL A 1 122 ? -0.256 -2.604 -0.570 1.00 97.94 122 VAL A C 1
ATOM 936 O O . VAL A 1 122 ? 0.552 -3.469 -0.238 1.00 97.94 122 VAL A O 1
ATOM 939 N N . THR A 1 123 ? -0.933 -2.672 -1.713 1.00 98.38 123 THR A N 1
ATOM 940 C CA . THR A 1 123 ? -0.821 -3.797 -2.651 1.00 98.38 123 THR A CA 1
ATOM 941 C C . THR A 1 123 ? -0.641 -3.292 -4.076 1.00 98.38 123 THR A C 1
ATOM 943 O O . THR A 1 123 ? -1.465 -2.533 -4.576 1.00 98.38 123 THR A O 1
ATOM 946 N N . ASN A 1 124 ? 0.392 -3.765 -4.770 1.00 98.31 124 ASN A N 1
ATOM 947 C CA . ASN A 1 124 ? 0.497 -3.611 -6.215 1.00 98.31 124 ASN A CA 1
ATOM 948 C C . ASN A 1 124 ? -0.417 -4.647 -6.888 1.00 98.31 124 ASN A C 1
ATOM 950 O O . ASN A 1 124 ? -0.107 -5.837 -6.942 1.00 98.31 124 ASN A O 1
ATOM 954 N N . LYS A 1 125 ? -1.571 -4.210 -7.397 1.00 98.25 125 LYS A N 1
ATOM 955 C CA . LYS A 1 125 ? -2.553 -5.094 -8.044 1.00 98.25 125 LYS A CA 1
ATOM 956 C C . LYS A 1 125 ? -2.066 -5.650 -9.381 1.00 98.25 125 LYS A C 1
ATOM 958 O O . LYS A 1 125 ? -2.518 -6.717 -9.784 1.00 98.25 125 LYS A O 1
ATOM 963 N N . THR A 1 126 ? -1.111 -4.993 -10.035 1.00 98.00 126 THR A N 1
ATOM 964 C CA . THR A 1 126 ? -0.565 -5.421 -11.333 1.00 98.00 126 THR A CA 1
ATOM 965 C C . THR A 1 126 ? 0.279 -6.699 -11.230 1.00 98.00 126 THR A C 1
ATOM 967 O O . THR A 1 126 ? 0.424 -7.453 -12.202 1.00 98.00 126 THR A O 1
ATOM 970 N N . ASN A 1 127 ? 0.869 -6.971 -10.065 1.00 97.38 127 ASN A N 1
ATOM 971 C CA . ASN A 1 127 ? 1.708 -8.155 -9.850 1.00 97.38 127 ASN A CA 1
ATOM 972 C C . ASN A 1 127 ? 1.399 -8.946 -8.569 1.00 97.38 127 ASN A C 1
ATOM 974 O O . ASN A 1 127 ? 1.940 -10.033 -8.408 1.00 97.38 127 ASN A O 1
ATOM 978 N N . GLY A 1 128 ? 0.507 -8.456 -7.707 1.00 97.81 128 GLY A N 1
ATOM 979 C CA . GLY A 1 128 ? 0.052 -9.145 -6.500 1.00 97.81 128 GLY A CA 1
ATOM 980 C C . GLY A 1 128 ? 0.938 -8.939 -5.269 1.00 97.81 128 GLY A C 1
ATOM 981 O O . GLY A 1 128 ? 0.596 -9.448 -4.201 1.00 97.81 128 GLY A O 1
ATOM 982 N N . PHE A 1 129 ? 2.041 -8.190 -5.370 1.00 97.56 129 PHE A N 1
ATOM 983 C CA . PHE A 1 129 ? 2.907 -7.946 -4.216 1.00 97.56 129 PHE A CA 1
ATOM 984 C C . PHE A 1 129 ? 2.252 -6.996 -3.215 1.00 97.56 129 PHE A C 1
ATOM 986 O O . PHE A 1 129 ? 1.620 -6.005 -3.581 1.00 97.56 129 PHE A O 1
ATOM 993 N N . THR A 1 130 ? 2.414 -7.305 -1.931 1.00 97.94 130 THR A N 1
ATOM 994 C CA . THR A 1 130 ? 1.926 -6.485 -0.818 1.00 97.94 130 THR A CA 1
ATOM 995 C C . THR A 1 130 ? 3.120 -5.963 -0.041 1.00 97.94 130 THR A C 1
ATOM 997 O O . THR A 1 130 ? 3.996 -6.742 0.322 1.00 97.94 130 THR A O 1
ATOM 1000 N N . ALA A 1 131 ? 3.137 -4.654 0.185 1.00 98.06 131 ALA A N 1
ATOM 1001 C CA . ALA A 1 131 ? 4.175 -3.979 0.945 1.00 98.06 131 ALA A CA 1
ATOM 1002 C C . ALA A 1 131 ? 3.921 -4.124 2.445 1.00 98.06 131 ALA A C 1
ATOM 1004 O O . ALA A 1 131 ? 2.770 -4.066 2.898 1.00 98.06 131 ALA A O 1
ATOM 1005 N N . SER A 1 132 ? 4.994 -4.219 3.220 1.00 98.25 132 SER A N 1
ATOM 1006 C CA . SER A 1 132 ? 4.930 -4.012 4.665 1.00 98.25 132 SER A CA 1
ATOM 1007 C C . SER A 1 132 ? 4.790 -2.518 4.945 1.00 98.25 132 SER A C 1
ATOM 1009 O O . SER A 1 132 ? 5.489 -1.708 4.340 1.00 98.25 132 SER A O 1
ATOM 1011 N N . VAL A 1 133 ? 3.904 -2.140 5.869 1.00 97.94 133 VAL A N 1
ATOM 1012 C CA . VAL A 1 133 ? 3.724 -0.743 6.292 1.00 97.94 133 VAL A CA 1
ATOM 1013 C C . VAL A 1 133 ? 4.311 -0.560 7.686 1.00 97.94 133 VAL A C 1
ATOM 1015 O O . VAL A 1 133 ? 3.883 -1.207 8.640 1.00 97.94 133 VAL A O 1
ATOM 1018 N N . PHE A 1 134 ? 5.259 0.361 7.807 1.00 97.44 134 PHE A N 1
ATOM 1019 C CA . PHE A 1 134 ? 5.878 0.766 9.061 1.00 97.44 134 PHE A CA 1
ATOM 1020 C C . PHE A 1 134 ? 5.284 2.099 9.502 1.00 97.44 134 PHE A C 1
ATOM 1022 O O . PHE A 1 134 ? 5.469 3.118 8.838 1.00 97.44 134 PHE A O 1
ATOM 1029 N N . VAL A 1 135 ? 4.563 2.099 10.623 1.00 96.25 135 VAL A N 1
ATOM 1030 C CA . VAL A 1 135 ? 4.025 3.327 11.220 1.00 96.25 135 VAL A CA 1
ATOM 1031 C C . VAL A 1 135 ? 5.123 4.001 12.039 1.00 96.25 135 VAL A C 1
ATOM 1033 O O . VAL A 1 135 ? 5.699 3.404 12.946 1.00 96.25 135 VAL A O 1
ATOM 1036 N N . MET A 1 136 ? 5.393 5.263 11.729 1.00 95.81 136 MET A N 1
ATOM 1037 C CA . MET A 1 136 ? 6.368 6.117 12.395 1.00 95.81 136 MET A CA 1
ATOM 1038 C C . MET A 1 136 ? 5.635 7.242 13.123 1.00 95.81 136 MET A C 1
ATOM 1040 O O . MET A 1 136 ? 4.693 7.832 12.596 1.00 95.81 136 MET A O 1
ATOM 1044 N N . ASN A 1 137 ? 6.049 7.563 14.348 1.00 93.88 137 ASN A N 1
ATOM 1045 C CA . ASN A 1 137 ? 5.497 8.695 15.107 1.00 93.88 137 ASN A CA 1
ATOM 1046 C C . ASN A 1 137 ? 3.951 8.687 15.234 1.00 93.88 137 ASN A C 1
ATOM 1048 O O . ASN A 1 137 ? 3.328 9.739 15.342 1.00 93.88 137 ASN A O 1
ATOM 1052 N N . GLY A 1 138 ? 3.314 7.511 15.155 1.00 92.75 138 GLY A N 1
ATOM 1053 C CA . GLY A 1 138 ? 1.860 7.307 15.267 1.00 92.75 138 GLY A CA 1
ATOM 1054 C C . GLY A 1 138 ? 0.994 7.841 14.115 1.00 92.75 138 GLY A C 1
ATOM 1055 O O . GLY A 1 138 ? -0.182 7.483 14.044 1.00 92.75 138 GLY A O 1
ATOM 1056 N N . LYS A 1 139 ? 1.549 8.677 13.231 1.00 93.69 139 LYS A N 1
ATOM 1057 C CA . LYS A 1 139 ? 0.831 9.345 12.129 1.00 93.69 139 LYS A CA 1
ATOM 1058 C C . LYS A 1 139 ? 1.569 9.324 10.798 1.00 93.69 139 LYS A C 1
ATOM 1060 O O . LYS A 1 139 ? 0.950 9.564 9.772 1.00 93.69 139 LYS A O 1
ATOM 1065 N N . GLN A 1 140 ? 2.871 9.072 10.797 1.00 96.44 140 GLN A N 1
ATOM 1066 C CA . GLN A 1 140 ? 3.649 8.914 9.576 1.00 96.44 140 GLN A CA 1
ATOM 1067 C C . GLN A 1 140 ? 3.731 7.437 9.221 1.00 96.44 140 GLN A C 1
ATOM 1069 O O . GLN A 1 140 ? 3.605 6.568 10.083 1.00 96.44 140 GLN A O 1
ATOM 1074 N N . TYR A 1 141 ? 3.981 7.143 7.957 1.00 97.25 141 TYR A N 1
ATOM 1075 C CA . TYR A 1 141 ? 4.274 5.790 7.537 1.00 97.25 141 TYR A CA 1
ATOM 1076 C C . TYR A 1 141 ? 5.316 5.757 6.437 1.00 97.25 141 TYR A C 1
ATOM 1078 O O . TYR A 1 141 ? 5.527 6.728 5.709 1.00 97.25 141 TYR A O 1
ATOM 1086 N N . GLN A 1 142 ? 5.944 4.599 6.331 1.00 97.69 142 GLN A N 1
ATOM 1087 C CA . GLN A 1 142 ? 6.856 4.243 5.264 1.00 97.69 142 GLN A CA 1
ATOM 1088 C C . GLN A 1 142 ? 6.639 2.774 4.924 1.00 97.69 142 GLN A C 1
ATOM 1090 O O . GLN A 1 142 ? 6.322 1.975 5.804 1.00 97.69 142 GLN A O 1
ATOM 1095 N N . THR A 1 143 ? 6.778 2.406 3.659 1.00 98.06 143 THR A N 1
ATOM 1096 C CA . THR A 1 143 ? 6.727 1.005 3.240 1.00 98.06 143 THR A CA 1
ATOM 1097 C C . THR A 1 143 ? 8.123 0.436 3.040 1.00 98.06 143 THR A C 1
ATOM 1099 O O . THR A 1 143 ? 9.105 1.172 2.936 1.00 98.06 143 THR A O 1
ATOM 1102 N N . ASP A 1 144 ? 8.225 -0.882 2.935 1.00 96.94 144 ASP A N 1
ATOM 1103 C CA . ASP A 1 144 ? 9.352 -1.498 2.235 1.00 96.94 144 ASP A CA 1
ATOM 1104 C C . ASP A 1 144 ? 9.303 -1.189 0.720 1.00 96.94 144 ASP A C 1
ATOM 1106 O O . ASP A 1 144 ? 8.478 -0.402 0.235 1.00 96.94 144 ASP A O 1
ATOM 1110 N N . LEU A 1 145 ? 10.253 -1.758 -0.028 1.00 96.25 145 LEU A N 1
ATOM 1111 C CA . LEU A 1 145 ? 10.322 -1.620 -1.479 1.00 96.25 145 LEU A CA 1
ATOM 1112 C C . LEU A 1 145 ? 9.242 -2.474 -2.149 1.00 96.25 145 LEU A C 1
ATOM 1114 O O . LEU A 1 145 ? 9.259 -3.702 -2.085 1.00 96.25 145 LEU A O 1
ATOM 1118 N N . ILE A 1 146 ? 8.341 -1.814 -2.866 1.00 97.50 146 ILE A N 1
ATOM 1119 C CA . ILE A 1 146 ? 7.273 -2.436 -3.641 1.00 97.50 146 ILE A CA 1
ATOM 1120 C C . ILE A 1 146 ? 7.799 -2.731 -5.035 1.00 97.50 146 ILE A C 1
ATOM 1122 O O . ILE A 1 146 ? 8.152 -1.812 -5.771 1.00 97.50 146 ILE A O 1
ATOM 1126 N N . GLN A 1 147 ? 7.813 -4.001 -5.425 1.00 96.94 147 GLN A N 1
ATOM 1127 C CA . GLN A 1 147 ? 8.234 -4.388 -6.766 1.00 96.94 147 GLN A CA 1
ATOM 1128 C C . GLN A 1 147 ? 7.237 -3.894 -7.825 1.00 96.94 147 GLN A C 1
ATOM 1130 O O . GLN A 1 147 ? 6.019 -4.051 -7.687 1.00 96.94 147 GLN A O 1
ATOM 1135 N N . LEU A 1 148 ? 7.765 -3.330 -8.908 1.00 97.19 148 LEU A N 1
ATOM 1136 C CA . LEU A 1 148 ? 7.035 -2.834 -10.070 1.00 97.19 148 LEU A CA 1
ATOM 1137 C C . LEU A 1 148 ? 7.316 -3.720 -11.289 1.00 97.19 148 LEU A C 1
ATOM 1139 O O . LEU A 1 148 ? 8.416 -4.247 -11.455 1.00 97.19 148 LEU A O 1
ATOM 1143 N N . LYS A 1 149 ? 6.321 -3.878 -12.165 1.00 97.31 149 LYS A N 1
ATOM 1144 C CA . LYS A 1 149 ? 6.530 -4.383 -13.529 1.00 97.31 149 LYS A CA 1
ATOM 1145 C C . LYS A 1 149 ? 6.876 -3.215 -14.462 1.00 97.31 149 LYS A C 1
ATOM 1147 O O . LYS A 1 149 ? 6.377 -2.115 -14.230 1.00 97.31 149 LYS A O 1
ATOM 1152 N N . PRO A 1 150 ? 7.656 -3.427 -15.535 1.00 96.88 150 PRO A N 1
ATOM 1153 C CA . PRO A 1 150 ? 7.831 -2.408 -16.567 1.00 96.88 150 PRO A CA 1
ATOM 1154 C C . PRO A 1 150 ? 6.475 -1.954 -17.131 1.00 96.88 150 PRO A C 1
ATOM 1156 O O . PRO A 1 150 ? 5.608 -2.788 -17.397 1.00 96.88 150 PRO A O 1
ATOM 1159 N N . GLY A 1 151 ? 6.292 -0.647 -17.324 1.00 96.94 151 GLY A N 1
ATOM 1160 C CA . GLY A 1 151 ? 5.026 -0.066 -17.777 1.00 96.94 151 GLY A CA 1
ATOM 1161 C C . GLY A 1 151 ? 4.156 0.453 -16.630 1.00 96.94 151 GLY A C 1
ATOM 1162 O O . GLY A 1 151 ? 4.657 1.063 -15.687 1.00 96.94 151 GLY A O 1
ATOM 1163 N N . GLU A 1 152 ? 2.840 0.286 -16.735 1.00 97.75 152 GLU A N 1
ATOM 1164 C CA . GLU A 1 152 ? 1.876 0.847 -15.780 1.00 97.75 152 GLU A CA 1
ATOM 1165 C C . GLU A 1 152 ? 1.578 -0.123 -14.633 1.00 97.75 152 GLU A C 1
ATOM 1167 O O . GLU A 1 152 ? 1.243 -1.289 -14.844 1.00 97.75 152 GLU A O 1
ATOM 1172 N N . ASN A 1 153 ? 1.688 0.376 -13.403 1.00 97.81 153 ASN A N 1
ATOM 1173 C CA . ASN A 1 153 ? 1.385 -0.350 -12.176 1.00 97.81 153 ASN A CA 1
ATOM 1174 C C . ASN A 1 153 ? 0.267 0.359 -11.418 1.00 97.81 153 ASN A C 1
ATOM 1176 O O . ASN A 1 153 ? 0.266 1.585 -11.318 1.00 97.81 153 ASN A O 1
ATOM 1180 N N . GLN A 1 154 ? -0.644 -0.416 -10.840 1.00 98.06 154 GLN A N 1
ATOM 1181 C CA . GLN A 1 154 ? -1.707 0.088 -9.977 1.00 98.06 154 GLN A CA 1
ATOM 1182 C C . GLN A 1 154 ? -1.403 -0.292 -8.534 1.00 98.06 154 GLN A C 1
ATOM 1184 O O . GLN A 1 154 ? -1.491 -1.462 -8.151 1.00 98.06 154 GLN A O 1
ATOM 1189 N N . ILE A 1 155 ? -1.039 0.702 -7.728 1.00 97.88 155 ILE A N 1
ATOM 1190 C CA . ILE A 1 155 ? -0.807 0.519 -6.297 1.00 97.88 155 ILE A CA 1
ATOM 1191 C C . ILE A 1 155 ? -2.058 0.950 -5.548 1.00 97.88 155 ILE A C 1
ATOM 1193 O O . ILE A 1 155 ? -2.476 2.102 -5.617 1.00 97.88 155 ILE A O 1
ATOM 1197 N N . HIS A 1 156 ? -2.654 0.002 -4.839 1.00 97.38 156 HIS A N 1
ATOM 1198 C CA . HIS A 1 156 ? -3.860 0.196 -4.056 1.00 97.38 156 HIS A CA 1
ATOM 1199 C C . HIS A 1 156 ? -3.482 0.387 -2.592 1.00 97.38 156 HIS A C 1
ATOM 1201 O O . HIS A 1 156 ? -2.783 -0.449 -2.014 1.00 97.38 156 HIS A O 1
ATOM 1207 N N . LEU A 1 157 ? -3.960 1.477 -1.999 1.00 96.62 157 LEU A N 1
ATOM 1208 C CA . LEU A 1 157 ? -3.843 1.778 -0.581 1.00 96.62 157 LEU A CA 1
ATOM 1209 C C . LEU A 1 157 ? -5.226 1.630 0.036 1.00 96.62 157 LEU A C 1
ATOM 1211 O O . LEU A 1 157 ? -6.109 2.446 -0.214 1.00 96.62 157 LEU A O 1
ATOM 1215 N N . GLN A 1 158 ? -5.410 0.574 0.816 1.00 96.12 158 GLN A N 1
ATOM 1216 C CA . GLN A 1 158 ? -6.663 0.274 1.496 1.00 96.12 158 GLN A CA 1
ATOM 1217 C C . GLN A 1 158 ? -6.502 0.538 2.986 1.00 96.12 158 GLN A C 1
ATOM 1219 O O . GLN A 1 158 ? -5.526 0.087 3.589 1.00 96.12 158 GLN A O 1
ATOM 1224 N N . TYR A 1 159 ? -7.458 1.229 3.590 1.00 94.88 159 TYR A N 1
ATOM 1225 C CA . TYR A 1 159 ? -7.498 1.408 5.034 1.00 94.88 159 TYR A CA 1
ATOM 1226 C C . TYR A 1 159 ? -8.933 1.371 5.551 1.00 94.88 159 TYR A C 1
ATOM 1228 O O . TYR A 1 159 ? -9.887 1.665 4.831 1.00 94.88 159 TYR A O 1
ATOM 1236 N N . GLU A 1 160 ? -9.076 0.962 6.806 1.00 91.88 160 GLU A N 1
ATOM 1237 C CA . GLU A 1 160 ? -10.361 0.874 7.491 1.00 91.88 160 GLU A CA 1
ATOM 1238 C C . GLU A 1 160 ? -10.535 2.085 8.406 1.00 91.88 160 GLU A C 1
ATOM 1240 O 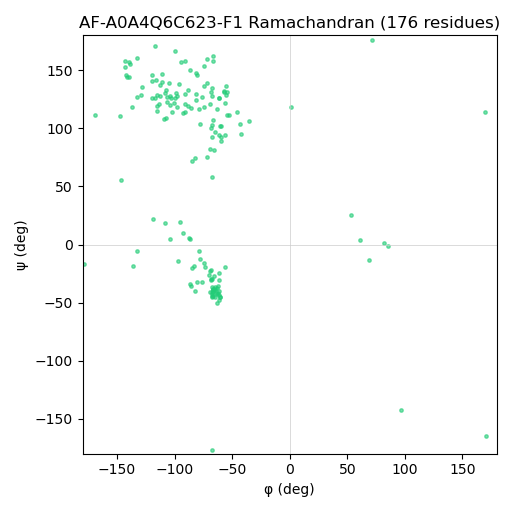O . GLU A 1 160 ? -9.706 2.342 9.283 1.00 91.88 160 GLU A O 1
ATOM 1245 N N . HIS A 1 161 ? -11.606 2.842 8.185 1.00 88.56 161 HIS A N 1
ATOM 1246 C CA . HIS A 1 161 ? -11.994 3.947 9.052 1.00 88.56 161 HIS A CA 1
ATOM 1247 C C . HIS A 1 161 ? -12.420 3.439 10.432 1.00 88.56 161 HIS A C 1
ATOM 1249 O O . HIS A 1 161 ? -12.920 2.320 10.548 1.00 88.56 161 HIS A O 1
ATOM 1255 N N . PRO A 1 162 ? -12.370 4.282 11.480 1.00 85.94 162 PRO A N 1
ATOM 1256 C CA . PRO A 1 162 ? -12.934 3.942 12.791 1.00 85.94 162 PRO A CA 1
ATOM 1257 C C . PRO A 1 162 ? -14.427 3.570 12.756 1.00 85.94 162 PRO A C 1
ATOM 1259 O O . PRO A 1 162 ? -14.932 2.943 13.682 1.00 85.94 162 PRO A O 1
ATOM 1262 N N . THR A 1 163 ? -15.145 3.963 11.699 1.00 89.69 163 THR A N 1
ATOM 1263 C CA . THR A 1 163 ? -16.547 3.600 11.446 1.00 89.69 163 THR A CA 1
ATOM 1264 C C . THR A 1 163 ? -16.725 2.185 10.876 1.00 89.69 163 THR A C 1
ATOM 1266 O O . THR A 1 163 ? -17.862 1.757 10.698 1.00 89.69 163 THR A O 1
ATOM 1269 N N . GLY A 1 164 ? -15.636 1.476 10.557 1.00 90.12 164 GLY A N 1
ATOM 1270 C CA . GLY A 1 164 ? -15.637 0.188 9.851 1.00 90.12 164 GLY A CA 1
ATOM 1271 C C . GLY A 1 164 ? -15.752 0.311 8.326 1.00 90.12 164 GLY A C 1
ATOM 1272 O O . GLY A 1 164 ? -15.808 -0.694 7.619 1.00 90.12 164 GLY A O 1
ATOM 1273 N N . GLN A 1 165 ? -15.808 1.533 7.785 1.00 92.06 165 GLN A N 1
ATOM 1274 C CA . GLN A 1 165 ? -15.845 1.745 6.340 1.00 92.06 165 GLN A CA 1
ATOM 1275 C C . GLN A 1 165 ? -14.452 1.536 5.736 1.00 92.06 165 GLN A C 1
ATOM 1277 O O . GLN A 1 165 ? -13.487 2.172 6.155 1.00 92.06 165 GLN A O 1
ATOM 1282 N N . LEU A 1 166 ? -14.354 0.683 4.717 1.00 93.81 166 LEU A N 1
ATOM 1283 C CA . LEU A 1 166 ? -13.134 0.536 3.928 1.00 93.81 166 LEU A CA 1
ATOM 1284 C C . LEU A 1 166 ? -13.051 1.645 2.879 1.00 93.81 166 LEU A C 1
ATOM 1286 O O . LEU A 1 166 ? -13.992 1.858 2.114 1.00 93.81 166 LEU A O 1
ATOM 1290 N N . GLU A 1 167 ? -11.910 2.322 2.831 1.00 93.00 167 GLU A N 1
ATOM 1291 C CA . GLU A 1 167 ? -11.573 3.285 1.789 1.00 93.00 167 GLU A CA 1
ATOM 1292 C C . GLU A 1 167 ? -10.358 2.794 1.001 1.00 93.00 167 GLU A C 1
ATOM 1294 O O . GLU A 1 167 ? -9.425 2.209 1.556 1.00 93.00 167 GLU A O 1
ATOM 1299 N N . GLU A 1 168 ? -10.383 3.017 -0.311 1.00 94.56 168 GLU A N 1
ATOM 1300 C CA . GLU A 1 168 ? -9.337 2.591 -1.233 1.00 94.56 168 GLU A CA 1
ATOM 1301 C C . GLU A 1 168 ? -8.883 3.764 -2.103 1.00 94.56 168 GLU A C 1
ATOM 1303 O O . GLU A 1 168 ? -9.696 4.432 -2.743 1.00 94.56 168 GLU A O 1
ATOM 1308 N N . HIS A 1 169 ? -7.568 3.981 -2.153 1.00 93.88 169 HIS A N 1
ATOM 1309 C CA . HIS A 1 169 ? -6.918 4.910 -3.075 1.00 93.88 169 HIS A CA 1
ATOM 1310 C C . HIS A 1 169 ? -6.098 4.144 -4.097 1.00 93.88 169 HIS A C 1
ATOM 1312 O O . HIS A 1 169 ? -5.409 3.183 -3.755 1.00 93.88 169 HIS A O 1
ATOM 1318 N N . VAL A 1 170 ? -6.137 4.605 -5.343 1.00 95.31 170 VAL A N 1
ATOM 1319 C CA . VAL A 1 170 ? -5.386 4.009 -6.450 1.00 95.31 170 VAL A CA 1
ATOM 1320 C C . VAL A 1 170 ? -4.333 4.998 -6.928 1.00 95.31 170 VAL A C 1
ATOM 1322 O O . VAL A 1 170 ? -4.659 6.111 -7.346 1.00 95.31 170 VAL A O 1
ATOM 1325 N N . LEU A 1 171 ? -3.068 4.582 -6.872 1.00 96.12 171 LEU A N 1
ATOM 1326 C CA . LEU A 1 171 ? -1.938 5.303 -7.450 1.00 96.12 171 LEU A CA 1
ATOM 1327 C C . LEU A 1 171 ? -1.520 4.612 -8.743 1.00 96.12 171 LEU A C 1
ATOM 1329 O O . LEU A 1 171 ? -1.210 3.418 -8.747 1.00 96.12 171 LEU A O 1
ATOM 1333 N N . ASN A 1 172 ? -1.465 5.381 -9.826 1.00 97.12 172 ASN A N 1
ATOM 1334 C CA . ASN A 1 172 ? -0.970 4.902 -11.108 1.00 97.12 172 ASN A CA 1
ATOM 1335 C C . ASN A 1 172 ? 0.526 5.216 -11.194 1.00 97.12 172 ASN A C 1
ATOM 1337 O O . ASN A 1 172 ? 0.925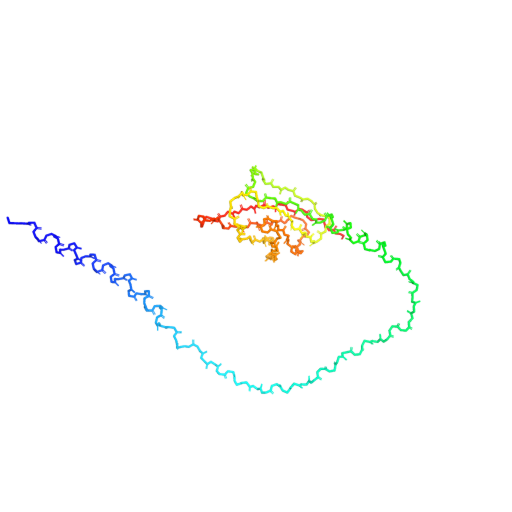 6.378 -11.240 1.00 97.12 172 ASN A O 1
ATOM 1341 N N . VAL A 1 173 ? 1.366 4.184 -11.197 1.00 97.19 173 VAL A N 1
ATOM 1342 C CA . VAL A 1 173 ? 2.827 4.320 -11.208 1.00 97.19 173 VAL A CA 1
ATOM 1343 C C . VAL A 1 173 ? 3.383 3.762 -12.511 1.00 97.19 173 VAL A C 1
ATOM 1345 O O . VAL A 1 173 ? 3.313 2.561 -12.772 1.00 97.19 173 VAL A O 1
ATOM 1348 N N . LYS A 1 174 ? 3.967 4.630 -13.336 1.00 97.19 174 LYS A N 1
ATOM 1349 C CA . LYS A 1 174 ? 4.647 4.246 -14.571 1.00 97.19 174 LYS A CA 1
ATOM 1350 C C . LYS A 1 174 ? 6.126 3.987 -14.293 1.00 97.19 174 LYS A C 1
ATOM 1352 O O . LYS A 1 174 ? 6.862 4.915 -13.963 1.00 97.19 174 LYS A O 1
ATOM 1357 N N . SER A 1 175 ? 6.542 2.736 -14.447 1.00 96.31 175 SER A N 1
ATOM 1358 C CA . SER A 1 175 ? 7.922 2.273 -14.306 1.00 96.31 175 SER A CA 1
ATOM 1359 C C . SER A 1 175 ? 8.591 2.174 -15.679 1.00 96.31 175 SER A C 1
ATOM 1361 O O . SER A 1 175 ? 8.040 1.571 -16.607 1.00 96.31 175 SER A O 1
ATOM 1363 N N . GLY A 1 176 ? 9.763 2.793 -15.821 1.00 89.62 176 GLY A N 1
ATOM 1364 C CA . GLY A 1 176 ? 10.648 2.590 -16.970 1.00 89.62 176 GLY A CA 1
ATOM 1365 C C . GLY A 1 176 ? 11.487 1.319 -16.814 1.00 89.62 176 GLY A C 1
ATOM 1366 O O . GLY A 1 176 ? 11.847 0.950 -15.699 1.00 89.62 176 GLY A O 1
ATOM 1367 N N . ALA A 1 177 ? 11.805 0.650 -17.925 1.00 74.69 177 ALA A N 1
ATOM 1368 C CA . ALA A 1 177 ? 12.876 -0.343 -17.918 1.00 74.69 177 ALA A CA 1
ATOM 1369 C C . ALA A 1 177 ? 14.218 0.386 -17.728 1.00 74.69 177 ALA A C 1
ATOM 1371 O O . ALA A 1 177 ? 14.449 1.391 -18.404 1.00 74.69 177 ALA A O 1
ATOM 1372 N N . ILE A 1 178 ? 15.039 -0.106 -16.795 1.00 59.41 178 ILE A N 1
ATOM 1373 C CA . ILE A 1 178 ? 16.444 0.302 -16.633 1.00 59.41 178 ILE A CA 1
ATOM 1374 C C . ILE A 1 178 ? 17.265 -0.360 -17.739 1.00 59.41 178 ILE A C 1
ATOM 1376 O O . ILE A 1 178 ? 17.032 -1.570 -17.973 1.00 59.41 178 ILE A O 1
#

Mean predicted aligned error: 16.21 Å

Secondary structure (DSSP, 8-state):
--SHHHHHHHHHHHHHHHHHHHHHHHHHHHS-S-S-------------------------------HHHHHHHHHHHHHHTEEE--BTS---S-EEEEESSSEEEEEEEB--SSSSPP-EEEEETTT--EE-EEEETTTEEEEEEEE--SEEEEEEEEEE-TTS-EEEEEEEEEEPP-

pLDDT: mean 81.53, std 16.14, range [50.28, 98.38]

Foldseek 3Di:
DPPPVVVVVVVVVVVVVVVVVVVVVVCVVPVPPDDDPPPPPPDPPPPPPDDPDPDPPPPDPDPPPPVVVVVVVVVVLQVQQEDEDEPPDPDDDAAEAEGADQWHKYKYWYPDPDDFDFDKWKAFPVVGDTWDWDDDPRTIIMTDIDGHDAAWIWIKIWGADPVRDIDIGIHIYHYHDD

Nearest PDB structures (foldseek):
  2yrl-assembly1_A  TM=4.444E-01  e=4.246E-03  Homo sapiens
  6jcq-assembly1_R  TM=5.971E-01  e=4.346E-02  Homo sapiens
  6ew1-assembly1_A  TM=5.366E-0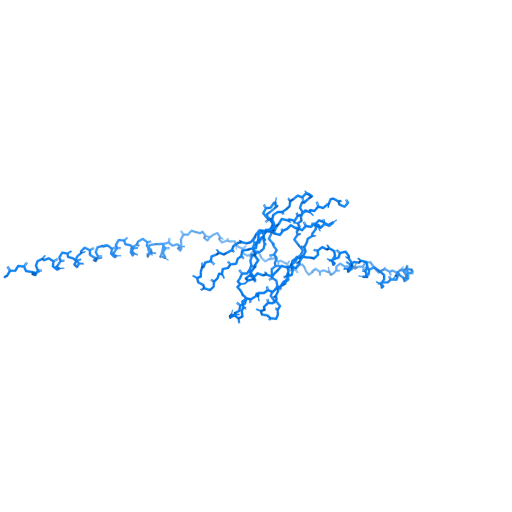1  e=3.464E-02  Homo sapiens
  6d5a-assembly1_A  TM=5.411E-01  e=6.108E-02  Mycobacterium tuberculosis H37Rv
  4m9p-assembly1_A  TM=4.613E-01  e=2.465E-02  Homo sapiens

Radius of gyration: 28.94 Å; Cα contacts (8 Å, |Δi|>4): 236; chains: 1; bounding box: 106×54×44 Å

Sequence (178 aa):
MGTQRTEWKFLITTAFIVATIAVPTLASLLGNDGQDSAAMALRPQEQKMREPASVPSITKPSKALVINDAAKELNNLVAQNEISFDFQCKQKKALEFKVQGSYVQLKGHDCDKKGPMPKLKVTNKTNGFTASVFVMNGKQYQTDLIQLKPGENQIHLQYEHPTGQLEEHVLNVKSGAI